Protein AF-U9UHR5-F1 (afdb_monomer_lite)

Foldseek 3Di:
DDDPLLLQLLLQALAFFADAPDLLVLLCVLPVVCVVHDDDPVPDDPVSLVVSVVVRVVRTQWGQDVVVSDIAGPPDPCDDPDDDAHPSRVVVVPPPVVVVSSPDGRDDPVCSVVHDCSSVVPPPVVVVCVLVLVVVLVVLVSPPPDPCSVVVSVVSVVVCVVVVVCVVPVLVVQVVQLVVLQVVCVVVVHALPPRDTDPSVVVVLVVVCVVDVPVSVVVCVVRND

Radius of gyration: 22.46 Å; chains: 1; bounding box: 52×51×61 Å

Sequence (225 aa):
LRSEQISSYIKRTPAQFGGSRRIENIACELFPRFLGKSFSRKKLNFEEKRKLNRTLYAESVWQIDRSCNSVRSKTCNGYAEHGNICNECCYIRSDKRLCTNITKRVPSPENVKFTPKYYWEDNALKEHLKNNHLRDIWNLLNDDSDCNNGSKIWITLADKALQGAFDYKPIFVGLCEVMNDAAEQKIKNKGKQNIKYSEEFTNFLVILGGFSTRALDLFRQNLEG

Secondary structure (DSSP, 8-state):
---HHHHHHHHH---SEE-PPPHHHHHHHH-GGGTTS---GGG--HHHHHHHHHHHHHT-SEEEETTTTEEEETT--S--SSTTS-HHHHHHHT-HHHHHHHHSPPPPGGGGGGS-GGGGTT-HHHHHTTSHHHHHHHHHHT-TT-TTHHHHHHHHHHHHHHTTTTTT-HHHHHHHHHHHHHHHHHHTT--STTPPPPHHHHHHHHHHHHH-HHHHHHHHHHHT-

Structure (mmCIF, N/CA/C/O backbone):
data_AF-U9UHR5-F1
#
_entry.id   AF-U9UHR5-F1
#
loop_
_atom_site.group_PDB
_atom_site.id
_atom_site.type_symbol
_atom_site.label_atom_id
_atom_site.label_alt_id
_atom_site.label_comp_id
_atom_site.label_asym_id
_atom_site.label_entity_id
_atom_site.label_seq_id
_atom_site.pdbx_PDB_ins_code
_atom_site.Cartn_x
_atom_site.Cartn_y
_atom_site.Cartn_z
_atom_site.occupancy
_atom_site.B_iso_or_equiv
_atom_site.auth_seq_id
_atom_site.auth_comp_id
_atom_site.auth_asym_id
_atom_site.auth_atom_id
_atom_site.pdbx_PDB_model_num
ATOM 1 N N . LEU A 1 1 ? 7.742 -15.098 2.074 1.00 90.94 1 LEU A N 1
ATOM 2 C CA . LEU A 1 1 ? 8.999 -14.876 2.825 1.00 90.94 1 LEU A CA 1
ATOM 3 C C . LEU A 1 1 ? 8.726 -13.945 3.996 1.00 90.94 1 LEU A C 1
ATOM 5 O O . LEU A 1 1 ? 8.145 -12.886 3.778 1.00 90.94 1 LEU A O 1
ATOM 9 N N . ARG A 1 2 ? 9.121 -14.340 5.209 1.00 90.81 2 ARG A N 1
ATOM 10 C CA . ARG A 1 2 ? 8.986 -13.550 6.443 1.00 90.81 2 ARG A CA 1
ATOM 11 C C . ARG A 1 2 ? 10.298 -13.613 7.220 1.00 90.81 2 ARG A C 1
ATOM 13 O O . ARG A 1 2 ? 10.904 -14.677 7.298 1.00 90.81 2 ARG A O 1
ATOM 20 N N . SER A 1 3 ? 10.732 -12.477 7.746 1.00 90.12 3 SER A N 1
ATOM 21 C CA . SER A 1 3 ? 11.874 -12.338 8.653 1.00 90.12 3 SER A CA 1
ATOM 22 C C . SER A 1 3 ? 11.833 -10.946 9.286 1.00 90.12 3 SER A C 1
ATOM 24 O O . SER A 1 3 ? 11.094 -10.069 8.826 1.00 90.12 3 SER A O 1
ATOM 26 N N . GLU A 1 4 ? 12.645 -10.713 10.312 1.00 88.31 4 GLU A N 1
ATOM 27 C CA . GLU A 1 4 ? 12.794 -9.384 10.913 1.00 88.31 4 GLU A CA 1
ATOM 28 C C . GLU A 1 4 ? 13.240 -8.344 9.874 1.00 88.31 4 GLU A C 1
ATOM 30 O O . GLU A 1 4 ? 12.611 -7.302 9.714 1.00 88.31 4 GLU A O 1
ATOM 35 N N . GLN A 1 5 ? 14.241 -8.683 9.059 1.00 89.81 5 GLN A N 1
ATOM 36 C CA . GLN A 1 5 ? 14.749 -7.798 8.009 1.00 89.81 5 GLN A CA 1
ATOM 37 C C . GLN A 1 5 ? 13.684 -7.492 6.942 1.00 89.81 5 GLN A C 1
ATOM 39 O O . GLN A 1 5 ? 13.606 -6.372 6.435 1.00 89.81 5 GLN A O 1
ATOM 44 N N . ILE A 1 6 ? 12.833 -8.472 6.603 1.00 90.44 6 ILE A N 1
ATOM 45 C CA . ILE A 1 6 ? 11.689 -8.251 5.708 1.00 90.44 6 ILE A CA 1
ATOM 46 C C . ILE A 1 6 ? 10.684 -7.300 6.359 1.00 90.44 6 ILE A C 1
ATOM 48 O O . ILE A 1 6 ? 10.212 -6.387 5.689 1.00 90.44 6 ILE A O 1
ATOM 52 N N . SER A 1 7 ? 10.413 -7.450 7.653 1.00 84.19 7 SER A N 1
ATOM 53 C CA . SER A 1 7 ? 9.549 -6.523 8.395 1.00 84.19 7 SER A CA 1
ATOM 54 C C . SER A 1 7 ? 10.090 -5.093 8.336 1.00 84.19 7 SER A C 1
ATOM 56 O O . SER A 1 7 ? 9.363 -4.167 7.972 1.00 84.19 7 SER A O 1
ATOM 58 N N . SER A 1 8 ? 11.388 -4.900 8.598 1.00 82.44 8 SER A N 1
ATOM 59 C CA . SER A 1 8 ? 12.043 -3.589 8.491 1.00 82.44 8 SER A CA 1
ATOM 60 C C . SER A 1 8 ? 11.970 -3.024 7.071 1.00 82.44 8 SER A C 1
ATOM 62 O O . SER A 1 8 ? 11.716 -1.833 6.881 1.00 82.44 8 SER A O 1
ATOM 64 N N . TYR A 1 9 ? 12.152 -3.871 6.055 1.00 86.25 9 TYR A N 1
ATOM 65 C CA . TYR A 1 9 ? 11.992 -3.480 4.658 1.00 86.25 9 TYR A CA 1
ATOM 66 C C . TYR A 1 9 ? 10.573 -3.000 4.349 1.00 86.25 9 TYR A C 1
ATOM 68 O O . TYR A 1 9 ? 10.425 -1.939 3.741 1.00 86.25 9 TYR A O 1
ATOM 76 N N . ILE A 1 10 ? 9.552 -3.741 4.787 1.00 82.62 10 ILE A N 1
ATOM 77 C CA . ILE A 1 10 ? 8.138 -3.425 4.559 1.00 82.62 10 ILE A CA 1
ATOM 78 C C . ILE A 1 10 ? 7.759 -2.101 5.225 1.00 82.62 10 ILE A C 1
ATOM 80 O O . ILE A 1 10 ? 7.155 -1.256 4.567 1.00 82.62 10 ILE A O 1
ATOM 84 N N . LYS A 1 11 ? 8.173 -1.887 6.480 1.00 75.56 11 LYS A N 1
ATOM 85 C CA . LYS A 1 11 ? 7.947 -0.628 7.214 1.00 75.56 11 LYS A CA 1
ATOM 86 C C . LYS A 1 11 ? 8.584 0.574 6.519 1.00 75.56 11 LYS A C 1
ATOM 88 O O . LYS A 1 11 ? 8.008 1.654 6.457 1.00 75.56 11 LYS A O 1
ATOM 93 N N . ARG A 1 12 ? 9.781 0.381 5.965 1.00 76.94 12 ARG A N 1
ATOM 94 C CA . ARG A 1 12 ? 10.567 1.438 5.317 1.00 76.94 12 ARG A CA 1
ATOM 95 C C . ARG A 1 12 ? 10.069 1.801 3.923 1.00 76.94 12 ARG A C 1
ATOM 97 O O . ARG A 1 12 ? 10.282 2.926 3.470 1.00 76.94 12 ARG A O 1
ATOM 104 N N . THR A 1 13 ? 9.502 0.842 3.192 1.00 75.88 13 THR A N 1
ATOM 105 C CA . THR A 1 13 ? 9.191 1.026 1.775 1.00 75.88 13 THR A CA 1
ATOM 106 C C . THR A 1 13 ? 7.713 1.334 1.546 1.00 75.88 13 THR A C 1
ATOM 108 O O . THR A 1 13 ? 6.836 0.572 1.955 1.00 75.88 13 THR A O 1
ATOM 111 N N . PRO A 1 14 ? 7.398 2.396 0.793 1.00 71.56 14 PRO A N 1
ATOM 112 C CA . PRO A 1 14 ? 6.042 2.607 0.306 1.00 71.56 14 PRO A CA 1
ATOM 113 C C . PRO A 1 14 ? 5.704 1.744 -0.915 1.00 71.56 14 PRO A C 1
ATOM 115 O O . PRO A 1 14 ? 4.550 1.677 -1.326 1.00 71.56 14 PRO A O 1
ATOM 118 N N . ALA A 1 15 ? 6.695 1.073 -1.511 1.00 80.25 15 ALA A N 1
ATOM 119 C CA . ALA A 1 15 ? 6.484 0.248 -2.692 1.00 80.25 15 ALA A CA 1
ATOM 120 C C . ALA A 1 15 ? 5.525 -0.914 -2.406 1.00 80.25 15 ALA A C 1
ATOM 122 O O . ALA A 1 15 ? 5.558 -1.518 -1.336 1.00 80.25 15 ALA A O 1
ATOM 123 N N . GLN A 1 16 ? 4.671 -1.251 -3.366 1.00 83.94 16 GLN A N 1
ATOM 124 C CA . GLN A 1 16 ? 3.792 -2.425 -3.284 1.00 83.94 16 GLN A CA 1
ATOM 125 C C . GLN A 1 16 ? 4.426 -3.669 -3.917 1.00 83.94 16 GLN A C 1
ATOM 127 O O . GLN A 1 16 ? 4.020 -4.792 -3.640 1.00 83.94 16 GLN A O 1
ATOM 132 N N . PHE A 1 17 ? 5.443 -3.472 -4.750 1.00 90.19 17 PHE A N 1
ATOM 133 C CA . PHE A 1 17 ? 6.094 -4.510 -5.535 1.00 90.19 17 PHE A CA 1
ATOM 134 C C . PHE A 1 17 ? 7.548 -4.129 -5.826 1.00 90.19 17 PHE A C 1
ATOM 136 O O . PHE A 1 17 ? 7.970 -2.997 -5.572 1.00 90.19 17 PHE A O 1
ATOM 143 N N . GLY A 1 18 ? 8.319 -5.064 -6.374 1.00 92.06 18 GLY A N 1
ATOM 144 C CA . GLY A 1 18 ? 9.683 -4.805 -6.819 1.00 92.06 18 GLY A CA 1
ATOM 145 C C . GLY A 1 18 ? 10.203 -5.843 -7.807 1.00 92.06 18 GLY A C 1
ATOM 146 O O . GLY A 1 18 ? 9.520 -6.803 -8.157 1.00 92.06 18 GLY A O 1
ATOM 147 N N . GLY A 1 19 ? 11.425 -5.620 -8.285 1.00 92.94 19 GLY A N 1
ATOM 148 C CA . GLY A 1 19 ? 12.097 -6.531 -9.215 1.00 92.94 19 GLY A CA 1
ATOM 149 C C . GLY A 1 19 ? 11.831 -6.259 -10.694 1.00 92.94 19 GLY A C 1
ATOM 150 O O . GLY A 1 19 ? 12.304 -7.025 -11.529 1.00 92.94 19 GLY A O 1
ATOM 151 N N . SER A 1 20 ? 11.153 -5.161 -11.034 1.00 92.50 20 SER A N 1
ATOM 152 C CA . SER A 1 20 ? 11.071 -4.692 -12.420 1.00 92.50 20 SER A CA 1
ATOM 153 C C . SER A 1 20 ? 12.449 -4.277 -12.950 1.00 92.50 20 SER A C 1
ATOM 155 O O . SER A 1 20 ? 13.405 -4.069 -12.184 1.00 92.50 20 SER A O 1
ATOM 157 N N . ARG A 1 21 ? 12.550 -4.095 -14.271 1.00 92.69 21 ARG A N 1
ATOM 158 C CA . ARG A 1 21 ? 13.698 -3.405 -14.871 1.00 92.69 21 ARG A CA 1
ATOM 159 C C . ARG A 1 21 ? 13.770 -1.958 -14.371 1.00 92.69 21 ARG A C 1
ATOM 161 O O . ARG A 1 21 ? 12.843 -1.435 -13.741 1.00 92.69 21 ARG A O 1
ATOM 168 N N . ARG A 1 22 ? 14.914 -1.317 -14.628 1.00 89.94 22 ARG A N 1
ATOM 169 C CA . ARG A 1 22 ? 15.134 0.094 -14.297 1.00 89.94 22 ARG A CA 1
ATOM 170 C C . ARG A 1 22 ? 14.027 0.949 -14.909 1.00 89.94 22 ARG A C 1
ATOM 172 O O . ARG A 1 22 ? 13.722 0.810 -16.092 1.00 89.94 22 ARG A O 1
ATOM 179 N N . ILE A 1 23 ? 13.451 1.834 -14.096 1.00 89.69 23 ILE A N 1
ATOM 180 C CA . ILE A 1 23 ? 12.324 2.682 -14.499 1.00 89.69 23 ILE A CA 1
ATOM 181 C C . ILE A 1 23 ? 12.669 3.543 -15.713 1.00 89.69 23 ILE A C 1
ATOM 183 O O . ILE A 1 23 ? 11.803 3.773 -16.548 1.00 89.69 23 ILE A O 1
ATOM 187 N N . GLU A 1 24 ? 13.926 3.978 -15.833 1.00 91.19 24 GLU A N 1
ATOM 188 C CA . GLU A 1 24 ? 14.387 4.786 -16.959 1.00 91.19 24 GLU A CA 1
ATOM 189 C C . GLU A 1 24 ? 14.274 4.021 -18.282 1.00 91.19 24 GLU A C 1
ATOM 191 O O . GLU A 1 24 ? 13.797 4.577 -19.266 1.00 91.19 24 GLU A O 1
ATOM 196 N N . ASN A 1 25 ? 14.634 2.734 -18.291 1.00 92.12 25 ASN A N 1
ATOM 197 C CA . ASN A 1 25 ? 14.581 1.903 -19.493 1.00 92.12 25 ASN A CA 1
ATOM 198 C C . ASN A 1 25 ? 13.129 1.694 -19.938 1.00 92.12 25 ASN A C 1
ATOM 200 O O . ASN A 1 25 ? 12.791 1.969 -21.084 1.00 92.12 25 ASN A O 1
ATOM 204 N N . ILE A 1 26 ? 12.257 1.305 -19.000 1.00 93.31 26 ILE A N 1
ATOM 205 C CA . ILE A 1 26 ? 10.826 1.101 -19.272 1.00 93.31 26 ILE A CA 1
ATOM 206 C C . ILE A 1 26 ? 10.179 2.413 -19.737 1.00 93.31 26 ILE A C 1
ATOM 208 O O . ILE A 1 26 ? 9.383 2.427 -20.671 1.00 93.31 26 ILE A O 1
ATOM 212 N N . ALA A 1 27 ? 10.521 3.542 -19.111 1.00 92.62 27 ALA A N 1
ATOM 213 C CA . ALA A 1 27 ? 9.981 4.836 -19.504 1.00 92.62 27 ALA A CA 1
ATOM 214 C C . ALA A 1 27 ? 10.431 5.260 -20.909 1.00 92.62 27 ALA A C 1
ATOM 216 O O . ALA A 1 27 ? 9.619 5.806 -21.650 1.00 92.62 27 ALA A O 1
ATOM 217 N N . CYS A 1 28 ? 11.685 5.005 -21.287 1.00 92.75 28 CYS A N 1
ATOM 218 C CA . CYS A 1 28 ? 12.185 5.281 -22.634 1.00 92.75 28 CYS A CA 1
ATOM 219 C C . CYS A 1 28 ? 11.524 4.396 -23.701 1.00 92.75 28 CYS A C 1
ATOM 221 O O . CYS A 1 28 ? 11.216 4.896 -24.779 1.00 92.75 28 CYS A O 1
ATOM 223 N N . GLU A 1 29 ? 11.262 3.120 -23.395 1.00 94.06 29 GLU A N 1
ATOM 224 C CA . GLU A 1 29 ? 10.526 2.201 -24.279 1.00 94.06 29 GLU A CA 1
ATOM 225 C C . GLU A 1 29 ? 9.066 2.647 -24.469 1.00 94.06 29 GLU A C 1
ATOM 227 O O . GLU A 1 29 ? 8.560 2.693 -25.588 1.00 94.06 29 GLU A O 1
ATOM 232 N N . LEU A 1 30 ? 8.384 3.024 -23.381 1.00 94.75 30 LEU A N 1
ATOM 233 C CA . LEU A 1 30 ? 6.984 3.461 -23.429 1.00 94.75 30 LEU A CA 1
ATOM 234 C C . LEU A 1 30 ? 6.804 4.855 -24.036 1.00 94.75 30 LEU A C 1
ATOM 236 O O . LEU A 1 30 ? 5.752 5.141 -24.614 1.00 94.75 30 LEU A O 1
ATOM 240 N N . PHE A 1 31 ? 7.793 5.729 -23.855 1.00 94.31 31 PHE A N 1
ATOM 241 C CA . PHE A 1 31 ? 7.744 7.134 -24.241 1.00 94.31 31 PHE A CA 1
ATOM 242 C C . PHE A 1 31 ? 9.067 7.527 -24.927 1.00 94.31 31 PHE A C 1
ATOM 244 O O . PHE A 1 31 ? 9.947 8.122 -24.290 1.00 94.31 31 PHE A O 1
ATOM 251 N N . PRO A 1 32 ? 9.195 7.276 -26.246 1.00 91.75 32 PRO A N 1
ATOM 252 C CA . PRO A 1 32 ? 10.434 7.494 -27.002 1.00 91.75 32 PRO A CA 1
ATOM 253 C C . PRO A 1 32 ? 11.019 8.909 -26.898 1.00 91.75 32 PRO A C 1
ATOM 255 O O . PRO A 1 32 ? 12.217 9.108 -27.062 1.00 91.75 32 PRO A O 1
ATOM 258 N N . ARG A 1 33 ? 10.207 9.911 -26.536 1.00 92.44 33 ARG A N 1
ATOM 259 C CA . ARG A 1 33 ? 10.659 11.293 -26.296 1.00 92.44 33 ARG A CA 1
ATOM 260 C C . ARG A 1 33 ? 11.695 11.451 -25.171 1.00 92.44 33 ARG A C 1
ATOM 262 O O . ARG A 1 33 ? 12.296 12.523 -25.068 1.00 92.44 33 ARG A O 1
ATOM 269 N N . PHE A 1 34 ? 11.884 10.438 -24.320 1.00 89.31 34 PHE A N 1
ATOM 270 C CA . PHE A 1 34 ? 12.932 10.413 -23.292 1.00 89.31 34 PHE A CA 1
ATOM 271 C C . PHE A 1 34 ? 14.210 9.676 -23.721 1.00 89.31 34 PHE A C 1
ATOM 273 O O . PHE A 1 34 ? 15.184 9.712 -22.971 1.00 89.31 34 PHE A O 1
ATOM 280 N N . LEU A 1 35 ? 14.254 9.064 -24.911 1.00 87.00 35 LEU A N 1
ATOM 281 C CA . LEU A 1 35 ? 15.465 8.421 -25.429 1.00 87.00 35 LEU A CA 1
ATOM 282 C C . LEU A 1 35 ? 16.621 9.429 -25.506 1.00 87.00 35 LEU A C 1
ATOM 284 O O . LEU A 1 35 ? 16.458 10.548 -25.994 1.00 87.00 35 LEU A O 1
ATOM 288 N N . GLY A 1 36 ? 17.781 9.044 -24.966 1.00 81.12 36 GLY A N 1
ATOM 289 C CA . GLY A 1 36 ? 18.973 9.899 -24.905 1.00 81.12 36 GLY A CA 1
ATOM 290 C C . GLY A 1 36 ? 18.865 11.107 -23.962 1.00 81.12 36 GLY A C 1
ATOM 291 O O . GLY A 1 36 ? 19.771 11.935 -23.937 1.00 81.12 36 GLY A O 1
ATOM 292 N N . LYS A 1 37 ? 17.784 11.235 -23.177 1.00 82.62 37 LYS A N 1
ATOM 293 C CA . LYS A 1 37 ? 17.564 12.343 -22.233 1.00 82.62 37 LYS A CA 1
ATOM 294 C C . LYS A 1 37 ? 17.482 11.841 -20.794 1.00 82.62 37 LYS A C 1
ATOM 296 O O . LYS A 1 37 ? 17.155 10.688 -20.527 1.00 82.62 37 LYS A O 1
ATOM 301 N N . SER A 1 38 ? 17.706 12.742 -19.835 1.00 84.94 38 SER A N 1
ATOM 302 C CA . SER A 1 38 ? 17.453 12.449 -18.424 1.00 84.94 38 SER A CA 1
ATOM 303 C C . SER A 1 38 ? 15.947 12.295 -18.169 1.00 84.94 38 SER A C 1
ATOM 305 O O . SER A 1 38 ? 15.164 13.260 -18.208 1.00 84.94 38 SER A O 1
ATOM 307 N N . PHE A 1 39 ? 15.529 11.049 -17.928 1.00 87.69 39 PHE A N 1
ATOM 308 C CA . PHE A 1 39 ? 14.158 10.735 -17.549 1.00 87.69 39 PHE A CA 1
ATOM 309 C C . PHE A 1 39 ? 13.834 11.350 -16.185 1.00 87.69 39 PHE A C 1
ATOM 311 O O . PHE A 1 39 ? 14.586 11.233 -15.219 1.00 87.69 39 PHE A O 1
ATOM 318 N N . SER A 1 40 ? 12.674 11.997 -16.102 1.00 86.31 40 SER A N 1
ATOM 319 C CA . SER A 1 40 ? 12.114 12.455 -14.838 1.00 86.31 40 SER A CA 1
ATOM 320 C C . SER A 1 40 ? 10.622 12.193 -14.833 1.00 86.31 40 SER A C 1
ATOM 322 O O . SER A 1 40 ? 9.893 12.688 -15.692 1.00 86.31 40 SER A O 1
ATOM 324 N N . ARG A 1 41 ? 10.150 11.474 -13.812 1.00 83.50 41 ARG A N 1
ATOM 325 C CA . ARG A 1 41 ? 8.728 11.157 -13.620 1.00 83.50 41 ARG A CA 1
ATOM 326 C C . ARG A 1 41 ? 7.841 12.405 -13.499 1.00 83.50 41 ARG A C 1
ATOM 328 O O . ARG A 1 41 ? 6.649 12.326 -13.770 1.00 83.50 41 ARG A O 1
ATOM 335 N N . LYS A 1 42 ? 8.413 13.563 -13.136 1.00 84.81 42 LYS A N 1
ATOM 336 C CA . LYS A 1 42 ? 7.703 14.856 -13.100 1.00 84.81 42 LYS A CA 1
ATOM 337 C C . LYS A 1 42 ? 7.276 15.348 -14.489 1.00 84.81 42 LYS A C 1
ATOM 339 O O . LYS A 1 42 ? 6.358 16.148 -14.575 1.00 84.81 42 LYS A O 1
ATOM 344 N N . LYS A 1 43 ? 7.929 14.870 -15.556 1.00 87.00 43 LYS A N 1
ATOM 345 C CA . LYS A 1 43 ? 7.625 15.212 -16.956 1.00 87.00 43 LYS A CA 1
ATOM 346 C C . LYS A 1 43 ? 6.517 14.334 -17.564 1.00 87.00 43 LYS A C 1
ATOM 348 O O . LYS A 1 43 ? 6.276 14.423 -18.764 1.00 87.00 43 LYS A O 1
ATOM 353 N N . LEU A 1 44 ? 5.911 13.443 -16.776 1.00 85.69 44 LEU A N 1
ATOM 354 C CA . LEU A 1 44 ? 4.805 12.588 -17.205 1.00 85.69 44 LEU A CA 1
ATOM 355 C C . LEU A 1 44 ? 3.470 13.185 -16.768 1.00 85.69 44 LEU A C 1
ATOM 357 O O . LEU A 1 44 ? 3.331 13.609 -15.615 1.00 85.69 44 LEU A O 1
ATOM 361 N N . ASN A 1 45 ? 2.485 13.150 -17.662 1.00 86.19 45 ASN A N 1
ATOM 362 C CA . ASN A 1 45 ? 1.099 13.448 -17.315 1.00 86.19 45 ASN A CA 1
ATOM 363 C C . ASN A 1 45 ? 0.456 12.277 -16.535 1.00 86.19 45 ASN A C 1
ATOM 365 O O . ASN A 1 45 ? 1.079 11.237 -16.303 1.00 86.19 45 ASN A O 1
ATOM 369 N N . PHE A 1 46 ? -0.793 12.448 -16.095 1.00 80.06 46 PHE A N 1
ATOM 370 C CA . PHE A 1 46 ? -1.501 11.442 -15.296 1.00 80.06 46 PHE A CA 1
ATOM 371 C C . PHE A 1 46 ? -1.633 10.082 -16.007 1.00 80.06 46 PHE A C 1
ATOM 373 O O . PHE A 1 46 ? -1.328 9.041 -15.420 1.00 80.06 46 PHE A O 1
ATOM 380 N N . GLU A 1 47 ? -2.030 10.074 -17.279 1.00 84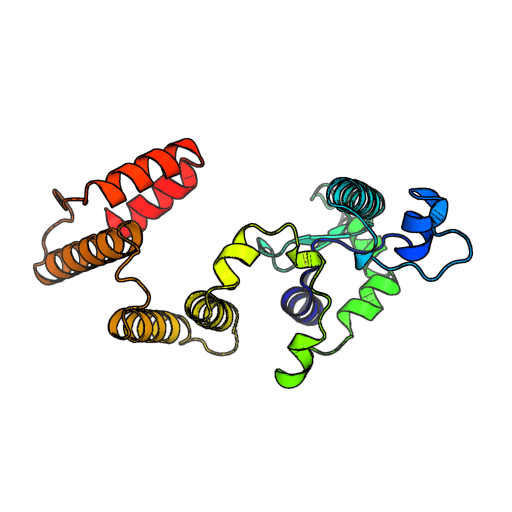.25 47 GLU A N 1
ATOM 381 C CA . GLU A 1 47 ? -2.228 8.841 -18.050 1.00 84.25 47 GLU A CA 1
ATOM 382 C C . GLU A 1 47 ? -0.915 8.089 -18.278 1.00 84.25 47 GLU A C 1
ATOM 384 O O . GLU A 1 47 ? -0.845 6.865 -18.146 1.00 84.25 47 GLU A O 1
ATOM 389 N N . GLU A 1 48 ? 0.160 8.821 -18.545 1.00 87.56 48 GLU A N 1
ATOM 390 C CA . GLU A 1 48 ? 1.494 8.264 -18.740 1.00 87.56 48 GLU A CA 1
ATOM 391 C C . GLU A 1 48 ? 2.058 7.681 -17.447 1.00 87.56 48 GLU A C 1
ATOM 393 O O . GLU A 1 48 ? 2.627 6.587 -17.459 1.00 87.56 48 GLU A O 1
ATOM 398 N N . LYS A 1 49 ? 1.849 8.356 -16.308 1.00 84.19 49 LYS A N 1
ATOM 399 C CA . LYS A 1 49 ? 2.186 7.801 -14.989 1.00 84.19 49 LYS A CA 1
ATOM 400 C C . LYS A 1 49 ? 1.443 6.493 -14.739 1.00 84.19 49 LYS A C 1
ATOM 402 O O . LYS A 1 49 ? 2.061 5.527 -14.287 1.00 84.19 49 LYS A O 1
ATOM 407 N N . ARG A 1 50 ? 0.151 6.434 -15.078 1.00 82.38 50 ARG A N 1
ATOM 408 C CA . ARG A 1 50 ? -0.672 5.224 -14.949 1.00 82.38 50 ARG A CA 1
ATOM 409 C C . ARG A 1 50 ? -0.162 4.097 -15.851 1.00 82.38 50 ARG A C 1
ATOM 411 O O . ARG A 1 50 ? -0.021 2.967 -15.385 1.00 82.38 50 ARG A O 1
ATOM 418 N N . LYS A 1 51 ? 0.163 4.390 -17.115 1.00 88.88 51 LYS A N 1
ATOM 419 C CA . LYS A 1 51 ? 0.727 3.419 -18.072 1.00 88.88 51 LYS A CA 1
ATOM 420 C C . LYS A 1 51 ? 2.082 2.881 -17.601 1.00 88.88 51 LYS A C 1
ATOM 422 O O . LYS A 1 51 ? 2.301 1.669 -17.610 1.00 88.88 51 LYS A O 1
ATOM 427 N N . LEU A 1 52 ? 2.958 3.763 -17.120 1.00 89.62 52 LEU A N 1
ATOM 428 C CA . LEU A 1 52 ? 4.254 3.386 -16.561 1.00 89.62 52 LEU A CA 1
ATOM 429 C C . LEU A 1 52 ? 4.099 2.503 -15.316 1.00 89.62 52 LEU A C 1
ATOM 431 O O . LEU A 1 52 ? 4.719 1.447 -15.246 1.00 89.62 52 LEU A O 1
ATOM 435 N N . ASN A 1 53 ? 3.244 2.887 -14.362 1.00 86.81 53 ASN A N 1
ATOM 436 C CA . ASN A 1 53 ? 2.988 2.103 -13.148 1.00 86.81 53 ASN A CA 1
ATOM 437 C C . ASN A 1 53 ? 2.439 0.706 -13.464 1.00 86.81 53 ASN A C 1
ATOM 439 O O . ASN A 1 53 ? 2.899 -0.270 -12.876 1.00 86.81 53 ASN A O 1
ATOM 443 N N . ARG A 1 54 ? 1.506 0.594 -14.417 1.00 87.31 54 ARG A N 1
ATOM 444 C CA . ARG A 1 54 ? 0.980 -0.702 -14.877 1.00 87.31 54 ARG A CA 1
ATOM 445 C C . ARG A 1 54 ? 2.075 -1.591 -15.457 1.00 87.31 54 ARG A C 1
ATOM 447 O O . ARG A 1 54 ? 2.126 -2.771 -15.131 1.00 87.31 54 ARG A O 1
ATOM 454 N N . THR A 1 55 ? 2.965 -1.021 -16.265 1.00 92.81 55 THR A N 1
ATOM 455 C CA . THR A 1 55 ? 4.072 -1.765 -16.887 1.00 92.81 55 THR A CA 1
ATOM 456 C C . THR A 1 55 ? 5.091 -2.214 -15.839 1.00 92.81 55 THR A C 1
ATOM 458 O O . THR A 1 55 ? 5.466 -3.381 -15.798 1.00 92.81 55 THR A O 1
ATOM 461 N N . LEU A 1 56 ? 5.459 -1.326 -14.910 1.00 91.19 56 LEU A N 1
ATOM 462 C CA . LEU A 1 56 ? 6.317 -1.660 -13.769 1.00 91.19 56 LEU A CA 1
ATOM 463 C C . LEU A 1 56 ? 5.722 -2.783 -12.909 1.00 91.19 56 LEU A C 1
ATOM 465 O O . LEU A 1 56 ? 6.441 -3.690 -12.499 1.00 91.19 56 LEU A O 1
ATOM 469 N N . TYR A 1 57 ? 4.414 -2.734 -12.645 1.00 90.06 57 TYR A N 1
ATOM 470 C CA . TYR A 1 57 ? 3.715 -3.783 -11.909 1.00 90.06 57 TYR A CA 1
ATOM 471 C C . TYR A 1 57 ? 3.678 -5.102 -12.690 1.00 90.06 57 TYR A C 1
ATOM 473 O O . TYR A 1 57 ? 3.893 -6.170 -12.111 1.00 90.06 57 TYR A O 1
ATOM 481 N N . ALA A 1 58 ? 3.439 -5.051 -14.003 1.00 90.56 58 ALA A N 1
ATOM 482 C CA . ALA A 1 58 ? 3.451 -6.226 -14.868 1.00 90.56 58 ALA A CA 1
ATOM 483 C C . ALA A 1 58 ? 4.816 -6.931 -14.830 1.00 90.56 58 ALA A C 1
ATOM 485 O O . ALA A 1 58 ? 4.854 -8.129 -14.557 1.00 90.56 58 ALA A O 1
ATOM 486 N N . GLU A 1 59 ? 5.909 -6.173 -14.966 1.00 94.75 59 GLU A N 1
ATOM 487 C CA . GLU A 1 59 ? 7.295 -6.669 -14.931 1.00 94.75 59 GLU A CA 1
ATOM 488 C C . GLU A 1 59 ? 7.839 -6.977 -13.527 1.00 94.75 59 GLU A C 1
ATOM 490 O O . GLU A 1 59 ? 8.968 -7.448 -13.383 1.00 94.75 59 GLU A O 1
ATOM 495 N N . SER A 1 60 ? 7.091 -6.664 -12.470 1.00 93.69 60 SER A N 1
ATOM 496 C CA . SER A 1 60 ? 7.561 -6.916 -11.111 1.00 93.69 60 SER A CA 1
ATOM 497 C C . SER A 1 60 ? 7.666 -8.414 -10.815 1.00 93.69 60 SER A C 1
ATOM 499 O O . SER A 1 60 ? 6.864 -9.225 -11.276 1.00 93.69 60 SER A O 1
ATOM 501 N N . VAL A 1 61 ? 8.677 -8.775 -10.027 1.00 96.31 61 VAL A N 1
ATOM 502 C CA . VAL A 1 61 ? 9.014 -10.165 -9.691 1.00 96.31 61 VAL A CA 1
ATOM 503 C C . VAL A 1 61 ? 8.421 -10.555 -8.342 1.00 96.31 61 VAL A C 1
ATOM 505 O O . VAL A 1 61 ? 7.969 -11.683 -8.153 1.00 96.31 61 VAL A O 1
ATOM 508 N N . TRP A 1 62 ? 8.383 -9.619 -7.395 1.00 96.12 62 TRP A N 1
ATOM 509 C CA . TRP A 1 62 ? 7.804 -9.845 -6.077 1.00 96.12 62 TRP A CA 1
ATOM 510 C C . TRP A 1 62 ? 6.809 -8.754 -5.710 1.00 96.12 62 TRP A C 1
ATOM 512 O O . TRP A 1 62 ? 6.914 -7.602 -6.138 1.00 96.12 62 TRP A O 1
ATOM 522 N N . GLN A 1 63 ? 5.875 -9.128 -4.846 1.00 92.75 63 GLN A N 1
ATOM 523 C CA . GLN A 1 63 ? 4.910 -8.237 -4.224 1.00 92.75 63 GLN A CA 1
ATOM 524 C C . GLN A 1 63 ? 5.091 -8.221 -2.708 1.00 92.75 63 GLN A C 1
ATOM 526 O O . GLN A 1 63 ? 5.529 -9.202 -2.097 1.00 92.75 63 GLN A O 1
ATOM 531 N N . ILE A 1 64 ? 4.766 -7.078 -2.116 1.00 89.38 64 ILE A N 1
ATOM 532 C CA . ILE A 1 64 ? 4.821 -6.839 -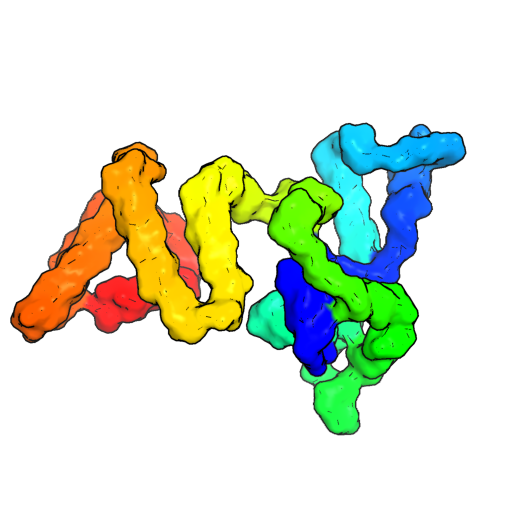0.680 1.00 89.38 64 ILE A CA 1
ATOM 533 C C . ILE A 1 64 ? 3.412 -6.995 -0.118 1.00 89.38 64 ILE A C 1
ATOM 535 O O . ILE A 1 64 ? 2.526 -6.187 -0.394 1.00 89.38 64 ILE A O 1
ATOM 539 N N . ASP A 1 65 ? 3.233 -8.023 0.700 1.00 84.62 65 ASP A N 1
ATOM 540 C CA . ASP A 1 65 ? 2.003 -8.300 1.425 1.00 84.62 65 ASP A CA 1
ATOM 541 C C . ASP A 1 65 ? 2.133 -7.738 2.844 1.00 84.62 65 ASP A C 1
ATOM 543 O O . ASP A 1 65 ? 2.740 -8.347 3.729 1.00 84.62 65 ASP A O 1
ATOM 547 N N . ARG A 1 66 ? 1.592 -6.531 3.036 1.00 81.06 66 ARG A N 1
ATOM 548 C CA . ARG A 1 66 ? 1.640 -5.820 4.322 1.00 81.06 66 ARG A CA 1
ATOM 549 C C . ARG A 1 66 ? 0.776 -6.491 5.382 1.00 81.06 66 ARG A C 1
ATOM 551 O O . ARG A 1 66 ? 1.219 -6.586 6.518 1.00 81.06 66 ARG A O 1
ATOM 558 N N . SER A 1 67 ? -0.396 -7.006 5.005 1.00 76.38 67 SER A N 1
ATOM 559 C CA . SER A 1 67 ? -1.294 -7.726 5.918 1.00 76.38 67 SER A CA 1
ATOM 560 C C . SER A 1 67 ? -0.622 -8.936 6.554 1.00 76.38 67 SER A C 1
ATOM 562 O O . SER A 1 67 ? -0.787 -9.198 7.738 1.00 76.38 67 SER A O 1
ATOM 564 N N . CYS A 1 68 ? 0.176 -9.656 5.772 1.00 77.62 68 CYS A N 1
ATOM 565 C CA . CYS A 1 68 ? 0.910 -10.824 6.238 1.00 77.62 68 CYS A CA 1
ATOM 566 C C . CYS A 1 68 ? 2.349 -10.513 6.661 1.00 77.62 68 CYS A C 1
ATOM 568 O O . CYS A 1 68 ? 3.109 -11.460 6.884 1.00 77.62 68 CYS A O 1
ATOM 570 N N . ASN A 1 69 ? 2.741 -9.233 6.690 1.00 82.31 69 ASN A N 1
ATOM 571 C CA . ASN A 1 69 ? 4.107 -8.766 6.923 1.00 82.31 69 ASN A CA 1
ATOM 572 C C . ASN A 1 69 ? 5.152 -9.625 6.177 1.00 82.31 69 ASN A C 1
ATOM 574 O O . ASN A 1 69 ? 6.074 -10.206 6.755 1.00 82.31 69 ASN A O 1
ATOM 578 N N . SER A 1 70 ? 4.935 -9.810 4.872 1.00 90.75 70 SER A N 1
ATOM 579 C CA . SER A 1 70 ? 5.693 -10.761 4.063 1.00 90.75 70 SER A CA 1
ATOM 580 C C . SER A 1 70 ? 5.959 -10.267 2.644 1.00 90.75 70 SER A C 1
ATOM 582 O O . SER A 1 70 ? 5.254 -9.418 2.106 1.00 90.75 70 SER A O 1
ATOM 584 N N . VAL A 1 71 ? 6.986 -10.832 2.011 1.00 93.94 71 VAL A N 1
ATOM 585 C CA . VAL A 1 71 ? 7.261 -10.661 0.577 1.00 93.94 71 VAL A CA 1
ATOM 586 C C . VAL A 1 71 ? 7.056 -11.996 -0.121 1.00 93.94 71 VAL A C 1
ATOM 588 O O . VAL A 1 71 ? 7.535 -13.027 0.357 1.00 93.94 71 VAL A O 1
ATOM 591 N N . ARG A 1 72 ? 6.358 -12.000 -1.254 1.00 94.38 72 ARG A N 1
ATOM 592 C CA . ARG A 1 72 ? 6.092 -13.213 -2.042 1.00 94.38 72 ARG A CA 1
ATOM 593 C C . ARG A 1 72 ? 6.364 -12.971 -3.517 1.00 94.38 72 ARG A C 1
ATOM 595 O O . ARG A 1 72 ? 6.259 -11.839 -3.986 1.00 94.38 72 ARG A O 1
ATOM 602 N N . SER A 1 73 ? 6.693 -14.038 -4.242 1.00 95.38 73 SER A N 1
ATOM 603 C CA . SER A 1 73 ? 6.762 -13.965 -5.702 1.00 95.38 73 SER A CA 1
ATOM 604 C C . SER A 1 73 ? 5.398 -13.544 -6.249 1.00 95.38 73 SER A C 1
ATOM 606 O O . SER A 1 73 ? 4.365 -13.936 -5.696 1.00 95.38 73 SER A O 1
ATOM 608 N N . LYS A 1 74 ? 5.378 -12.762 -7.332 1.00 93.81 74 LYS A N 1
ATOM 609 C CA . LYS A 1 74 ? 4.126 -12.408 -8.017 1.00 93.81 74 LYS A CA 1
ATOM 610 C C . LYS A 1 74 ? 3.432 -13.630 -8.623 1.00 93.81 74 LYS A C 1
ATOM 612 O O . LYS A 1 74 ? 2.220 -13.614 -8.783 1.00 93.81 74 LYS A O 1
ATOM 617 N N . THR A 1 75 ? 4.196 -14.682 -8.913 1.00 93.06 75 THR A N 1
ATOM 618 C CA . THR A 1 75 ? 3.713 -15.972 -9.427 1.00 93.06 75 THR A CA 1
ATOM 619 C C . THR A 1 75 ? 3.475 -17.006 -8.322 1.00 93.06 75 THR A C 1
ATOM 621 O O . THR A 1 75 ? 3.223 -18.168 -8.606 1.00 93.06 75 THR A O 1
ATOM 624 N N . CYS A 1 76 ? 3.575 -16.615 -7.046 1.00 91.81 76 CYS A N 1
ATOM 625 C CA . CYS A 1 76 ? 3.315 -17.525 -5.934 1.00 91.81 76 CYS A CA 1
ATOM 626 C C . CYS A 1 76 ? 1.818 -17.838 -5.837 1.00 91.81 76 CYS A C 1
ATOM 628 O O . CYS A 1 76 ? 1.032 -16.956 -5.481 1.00 91.81 76 CYS A O 1
ATOM 630 N N . ASN A 1 77 ? 1.460 -19.107 -6.026 1.00 88.12 77 ASN A N 1
ATOM 631 C CA . ASN A 1 77 ? 0.085 -19.604 -5.903 1.00 88.12 77 ASN A CA 1
ATOM 632 C C . ASN A 1 77 ? -0.335 -19.907 -4.453 1.00 88.12 77 ASN A C 1
ATOM 634 O O . ASN A 1 77 ? -1.466 -20.301 -4.203 1.00 88.12 77 ASN A O 1
ATOM 638 N N . GLY A 1 78 ? 0.560 -19.703 -3.479 1.00 84.69 78 GLY A N 1
ATOM 639 C CA . GLY A 1 78 ? 0.282 -19.927 -2.055 1.00 84.69 78 GLY A CA 1
ATOM 640 C C . GLY A 1 78 ? 0.412 -21.382 -1.598 1.00 84.69 78 GLY A C 1
ATOM 641 O O . GLY A 1 78 ? 0.241 -21.649 -0.415 1.00 84.69 78 GLY A O 1
ATOM 642 N N . TYR A 1 79 ? 0.761 -22.296 -2.503 1.00 85.31 79 TYR A N 1
ATOM 643 C CA . TYR A 1 79 ? 0.977 -23.710 -2.213 1.00 85.31 79 TYR A CA 1
ATOM 644 C C . TYR A 1 79 ? 2.471 -24.053 -2.230 1.00 85.31 79 TYR A C 1
ATOM 646 O O . TYR A 1 79 ? 3.201 -23.572 -3.096 1.00 85.31 79 TYR A O 1
ATOM 654 N N . ALA A 1 80 ? 2.925 -24.872 -1.280 1.00 86.31 80 ALA A N 1
ATOM 655 C CA . ALA A 1 80 ? 4.277 -25.420 -1.240 1.00 86.31 80 ALA A CA 1
ATOM 656 C C . ALA A 1 80 ? 4.184 -26.950 -1.199 1.00 86.31 80 ALA A C 1
ATOM 658 O O . ALA A 1 80 ? 3.610 -27.499 -0.265 1.00 86.31 80 ALA A O 1
ATOM 659 N N . GLU A 1 81 ? 4.738 -27.620 -2.211 1.00 77.94 81 GLU A N 1
ATOM 660 C CA . GLU A 1 81 ? 4.754 -29.090 -2.291 1.00 77.94 81 GLU A CA 1
ATOM 661 C C . GLU A 1 81 ? 5.625 -29.713 -1.194 1.00 77.94 81 GLU A C 1
ATOM 663 O O . GLU A 1 81 ? 5.278 -30.743 -0.626 1.00 77.94 81 GLU A O 1
ATOM 668 N N . HIS A 1 82 ? 6.749 -29.064 -0.871 1.00 77.00 82 HIS A N 1
ATOM 669 C CA . HIS A 1 82 ? 7.718 -29.544 0.108 1.00 77.00 82 HIS A CA 1
ATOM 670 C C . HIS A 1 82 ? 8.155 -28.399 1.035 1.00 77.00 82 HIS A C 1
ATOM 672 O O . HIS A 1 82 ? 8.768 -27.421 0.603 1.00 77.00 82 HIS A O 1
ATOM 678 N N . GLY A 1 83 ? 7.862 -28.526 2.332 1.00 79.50 83 GLY A N 1
ATOM 679 C CA . GLY A 1 83 ? 8.220 -27.537 3.352 1.00 79.50 83 GLY A CA 1
ATOM 680 C C . GLY A 1 83 ? 7.345 -26.275 3.348 1.00 79.50 83 GLY A C 1
ATOM 681 O O . GLY A 1 83 ? 6.215 -26.272 2.875 1.00 79.50 83 GLY A O 1
ATOM 682 N N . ASN A 1 84 ? 7.875 -25.182 3.907 1.00 83.56 84 ASN A N 1
ATOM 683 C CA . ASN A 1 84 ? 7.098 -23.967 4.207 1.00 83.56 84 ASN A CA 1
ATOM 684 C C . ASN A 1 84 ? 7.215 -22.856 3.144 1.00 83.56 84 ASN A C 1
ATOM 686 O O . ASN A 1 84 ? 6.699 -21.753 3.343 1.00 83.56 84 ASN A O 1
ATOM 690 N N . ILE A 1 85 ? 7.956 -23.079 2.053 1.00 87.75 85 ILE A N 1
ATOM 691 C CA . ILE A 1 85 ? 8.217 -22.062 1.023 1.00 87.75 85 ILE A CA 1
ATOM 692 C C . ILE A 1 85 ? 8.070 -22.698 -0.362 1.00 87.75 85 ILE A C 1
ATOM 694 O O . ILE A 1 85 ? 8.740 -23.677 -0.662 1.00 87.75 85 ILE A O 1
ATOM 698 N N . CYS A 1 86 ? 7.222 -22.115 -1.213 1.00 91.50 86 CYS A N 1
ATOM 699 C CA . CYS A 1 86 ? 7.053 -22.564 -2.596 1.00 91.50 86 CYS A CA 1
ATOM 700 C C . CYS A 1 86 ? 8.276 -22.234 -3.469 1.00 91.50 86 CYS A C 1
ATOM 702 O O . CYS A 1 86 ? 9.036 -21.310 -3.158 1.00 91.50 86 CYS A O 1
ATOM 704 N N . ASN A 1 87 ? 8.426 -22.931 -4.596 1.00 91.00 87 ASN A N 1
ATOM 705 C CA . ASN A 1 87 ? 9.580 -22.806 -5.494 1.00 91.00 87 ASN A CA 1
ATOM 706 C C . ASN A 1 87 ? 9.806 -21.365 -5.984 1.00 91.00 87 ASN A C 1
ATOM 708 O O . ASN A 1 87 ? 10.928 -20.858 -5.954 1.00 91.00 87 ASN A O 1
ATOM 712 N N . GLU A 1 88 ? 8.742 -20.649 -6.343 1.00 93.94 88 GLU A N 1
ATOM 713 C CA . GLU A 1 88 ? 8.815 -19.263 -6.810 1.00 93.94 88 GLU A CA 1
ATOM 714 C C . GLU A 1 88 ? 9.264 -18.320 -5.688 1.00 93.94 88 GLU A C 1
ATOM 716 O O . GLU A 1 88 ? 10.041 -17.390 -5.909 1.00 93.94 88 GLU A O 1
ATOM 721 N N . CYS A 1 89 ? 8.795 -18.557 -4.457 1.00 94.06 89 CYS A N 1
ATOM 722 C CA . CYS A 1 89 ? 9.233 -17.796 -3.289 1.00 94.06 89 CYS A CA 1
ATOM 723 C C . CYS A 1 89 ? 10.678 -18.128 -2.893 1.00 94.06 89 CYS A C 1
ATOM 725 O O . CYS A 1 89 ? 11.400 -17.234 -2.450 1.00 94.06 89 CYS A O 1
ATOM 727 N N . CYS A 1 90 ? 11.109 -19.378 -3.070 1.00 91.94 90 CYS A N 1
ATOM 728 C CA . CYS A 1 90 ? 12.499 -19.792 -2.900 1.00 91.94 90 CYS A CA 1
ATOM 729 C C . CYS A 1 90 ? 13.412 -19.088 -3.906 1.00 91.94 90 CYS A C 1
ATOM 731 O O . CYS A 1 90 ? 14.449 -18.563 -3.508 1.00 91.94 90 CYS A O 1
ATOM 733 N N . TYR A 1 91 ? 13.004 -18.986 -5.174 1.00 92.25 91 TYR A N 1
ATOM 734 C CA . TYR A 1 91 ? 13.781 -18.292 -6.201 1.00 92.25 91 TYR A CA 1
ATOM 735 C C . TYR A 1 91 ? 14.013 -16.818 -5.848 1.00 92.25 91 TYR A C 1
ATOM 737 O O . TYR A 1 91 ? 15.151 -16.345 -5.834 1.00 92.25 91 TYR A O 1
ATOM 745 N N . ILE A 1 92 ? 12.954 -16.087 -5.477 1.00 95.44 92 ILE A N 1
ATOM 746 C CA . ILE A 1 92 ? 13.103 -14.663 -5.141 1.00 95.44 92 ILE A CA 1
ATOM 747 C C . ILE A 1 92 ? 13.875 -14.432 -3.839 1.00 95.44 92 ILE A C 1
ATOM 749 O O . ILE A 1 92 ? 14.447 -13.359 -3.670 1.00 95.44 92 ILE A O 1
ATOM 753 N N . ARG A 1 93 ? 13.936 -15.416 -2.926 1.00 92.00 93 ARG A N 1
ATOM 754 C CA . ARG A 1 93 ? 14.730 -15.322 -1.687 1.00 92.00 93 ARG A CA 1
ATOM 755 C C . ARG A 1 93 ? 16.209 -15.071 -1.985 1.00 92.00 93 ARG A C 1
ATOM 757 O O . ARG A 1 93 ? 16.872 -14.410 -1.194 1.00 92.00 93 ARG A O 1
ATOM 764 N N . SER A 1 94 ? 16.688 -15.567 -3.123 1.00 91.25 94 SER A N 1
ATOM 765 C CA . SER A 1 94 ? 18.064 -15.410 -3.593 1.00 91.25 94 SER A CA 1
ATOM 766 C C . SER A 1 94 ? 18.237 -14.255 -4.595 1.00 91.25 94 SER A C 1
ATOM 768 O O . SER A 1 94 ? 19.348 -14.032 -5.079 1.00 91.25 94 SER A O 1
ATOM 770 N N . ASP A 1 95 ? 17.180 -13.491 -4.917 1.00 94.25 95 ASP A N 1
ATOM 771 C CA . ASP A 1 95 ? 17.280 -12.340 -5.826 1.00 94.25 95 ASP A CA 1
ATOM 772 C C . ASP A 1 95 ? 18.126 -11.227 -5.183 1.00 94.25 95 ASP A C 1
ATOM 774 O O . ASP A 1 95 ? 17.771 -10.635 -4.159 1.00 94.25 95 ASP A O 1
ATOM 778 N N . LYS A 1 96 ? 19.253 -10.894 -5.826 1.00 93.88 96 LYS A N 1
ATOM 779 C CA . LYS A 1 96 ? 20.221 -9.896 -5.339 1.00 93.88 96 LYS A CA 1
ATOM 780 C C . LYS A 1 96 ? 19.596 -8.521 -5.085 1.00 93.88 96 LYS A C 1
ATOM 782 O O . LYS A 1 96 ? 20.018 -7.817 -4.165 1.00 93.88 96 LYS A O 1
ATOM 787 N N . ARG A 1 97 ? 18.603 -8.112 -5.881 1.00 93.38 97 ARG A N 1
ATOM 788 C CA . ARG A 1 97 ? 17.925 -6.813 -5.743 1.00 93.38 97 ARG A CA 1
ATOM 789 C C . ARG A 1 97 ? 16.998 -6.826 -4.535 1.00 93.38 97 ARG A C 1
ATOM 791 O O . ARG A 1 97 ? 16.941 -5.826 -3.818 1.00 93.38 97 ARG A O 1
ATOM 798 N N . LEU A 1 98 ? 16.300 -7.938 -4.292 1.00 94.19 98 LEU A N 1
ATOM 799 C CA . LEU A 1 98 ? 15.495 -8.103 -3.084 1.00 94.19 98 LEU A CA 1
ATOM 800 C C . LEU A 1 98 ? 16.392 -8.104 -1.841 1.00 94.19 98 LEU A C 1
ATOM 802 O O . LEU A 1 98 ? 16.171 -7.285 -0.949 1.00 94.19 98 LEU A O 1
ATOM 806 N N . CYS A 1 99 ? 17.452 -8.917 -1.825 1.00 93.69 99 CYS A N 1
ATOM 807 C CA . CYS A 1 99 ? 18.420 -8.963 -0.725 1.00 93.69 99 CYS A CA 1
ATOM 808 C C . CYS A 1 99 ? 18.992 -7.573 -0.412 1.00 93.69 99 CYS A C 1
ATOM 810 O O . CYS A 1 99 ? 18.957 -7.131 0.732 1.00 93.69 99 CYS A O 1
ATOM 812 N N . THR A 1 100 ? 19.417 -6.831 -1.439 1.00 92.31 100 THR A N 1
ATOM 813 C CA . THR A 1 100 ? 19.929 -5.456 -1.293 1.00 92.31 100 THR A CA 1
ATOM 814 C C . THR A 1 100 ? 18.893 -4.497 -0.699 1.00 92.31 100 THR A C 1
ATOM 816 O O . THR A 1 100 ? 19.231 -3.562 0.022 1.00 92.31 100 THR A O 1
ATOM 819 N N . ASN A 1 101 ? 17.611 -4.669 -1.020 1.00 89.19 101 ASN A N 1
ATOM 820 C CA . ASN A 1 101 ? 16.560 -3.819 -0.470 1.00 89.19 101 ASN A CA 1
ATOM 821 C C . ASN A 1 101 ? 16.196 -4.180 0.973 1.00 89.19 101 ASN A C 1
ATOM 823 O O . ASN A 1 101 ? 15.835 -3.277 1.732 1.00 89.19 101 ASN A O 1
ATOM 827 N N . ILE A 1 102 ? 16.323 -5.454 1.336 1.00 91.25 102 ILE A N 1
ATOM 828 C CA . ILE A 1 102 ? 16.084 -5.963 2.686 1.00 91.25 102 ILE A CA 1
ATOM 829 C C . ILE A 1 102 ? 17.193 -5.530 3.657 1.00 91.25 102 ILE A C 1
ATOM 831 O O . ILE A 1 102 ? 16.900 -5.187 4.796 1.00 91.25 102 ILE A O 1
ATOM 835 N N . THR A 1 103 ? 18.451 -5.475 3.212 1.00 88.81 103 THR A N 1
ATOM 836 C CA . THR A 1 103 ? 19.595 -5.115 4.074 1.00 88.81 103 THR A CA 1
ATOM 837 C C . THR A 1 103 ? 19.749 -3.616 4.334 1.00 88.81 103 THR A C 1
ATOM 839 O O . THR A 1 103 ? 20.475 -3.209 5.242 1.00 88.81 103 THR A O 1
ATOM 842 N N . LYS A 1 104 ? 19.082 -2.760 3.553 1.00 85.00 104 LYS A N 1
ATOM 843 C CA . LYS A 1 104 ? 19.123 -1.305 3.752 1.00 85.00 104 LYS A CA 1
ATOM 844 C C . LYS A 1 104 ? 18.474 -0.920 5.082 1.00 85.00 104 LYS A C 1
ATOM 846 O O . LYS A 1 104 ? 17.308 -1.234 5.323 1.00 85.00 104 LYS A O 1
ATOM 851 N N . ARG A 1 105 ? 19.205 -0.141 5.883 1.00 79.62 105 ARG A N 1
ATOM 852 C CA . ARG A 1 105 ? 18.727 0.400 7.161 1.00 79.62 105 ARG A CA 1
ATOM 853 C C . ARG A 1 105 ? 17.525 1.328 6.973 1.00 79.62 105 ARG A C 1
ATOM 855 O O . ARG A 1 105 ? 17.380 1.990 5.938 1.00 79.62 105 ARG A O 1
ATOM 862 N N . VAL A 1 106 ? 16.675 1.374 7.995 1.00 69.75 106 VAL A N 1
ATOM 863 C CA . VAL A 1 106 ? 15.604 2.368 8.115 1.00 69.75 106 VAL A CA 1
ATOM 864 C C . VAL A 1 106 ? 16.251 3.757 8.209 1.00 69.75 106 VAL A C 1
ATOM 866 O O . VAL A 1 106 ? 17.194 3.919 8.985 1.00 69.75 106 VAL A O 1
ATOM 869 N N . PRO A 1 107 ? 15.839 4.736 7.379 1.00 68.56 107 PRO A N 1
ATOM 870 C CA . PRO A 1 107 ? 16.369 6.090 7.472 1.00 68.56 107 PRO A CA 1
ATOM 871 C C . PRO A 1 107 ? 15.987 6.709 8.819 1.00 68.56 1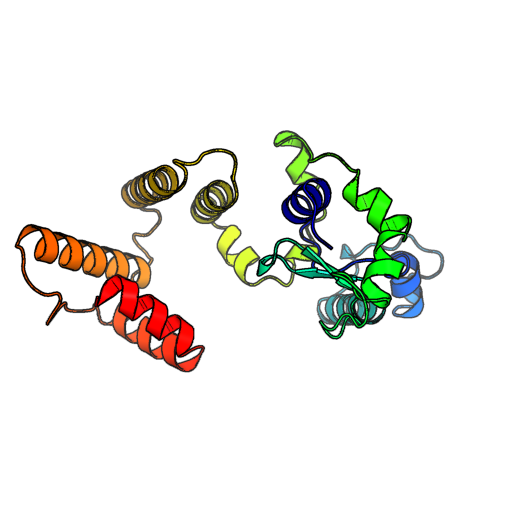07 PRO A C 1
ATOM 873 O O . PRO A 1 107 ? 14.901 6.444 9.334 1.00 68.56 107 PRO A O 1
ATOM 876 N N . SER A 1 108 ? 16.858 7.560 9.365 1.00 69.69 108 SER A N 1
ATOM 877 C CA . SER A 1 108 ? 16.510 8.377 10.531 1.00 69.69 108 SER A CA 1
ATOM 878 C C . SER A 1 108 ? 15.293 9.268 10.225 1.00 69.69 108 SER A C 1
ATOM 880 O O . SER A 1 108 ? 15.081 9.612 9.053 1.00 69.69 108 SER A O 1
ATOM 882 N N . PRO A 1 109 ? 14.508 9.683 11.240 1.00 65.62 109 PRO A N 1
ATOM 883 C CA . PRO A 1 109 ? 13.310 10.510 11.049 1.00 65.62 109 PRO A CA 1
ATOM 884 C C . PRO A 1 109 ? 13.538 11.745 10.159 1.00 65.62 109 PRO A C 1
ATOM 886 O O . PRO A 1 109 ? 12.749 12.031 9.260 1.00 65.62 109 PRO A O 1
ATOM 889 N N . GLU A 1 110 ? 14.679 12.416 10.318 1.00 69.12 110 GLU A N 1
ATOM 890 C CA . GLU A 1 110 ? 15.096 13.590 9.533 1.00 69.12 110 GLU A CA 1
ATOM 891 C C . GLU A 1 110 ? 15.229 13.317 8.024 1.00 69.12 110 GLU A C 1
ATOM 893 O O . GLU A 1 110 ? 15.030 14.209 7.190 1.00 69.12 110 GLU A O 1
ATOM 898 N N . ASN A 1 111 ? 15.547 12.071 7.665 1.00 67.94 111 ASN A N 1
ATOM 899 C CA . ASN A 1 111 ? 15.816 11.630 6.301 1.00 67.94 111 ASN A CA 1
ATOM 900 C C . ASN A 1 111 ? 14.600 10.996 5.615 1.00 67.94 111 ASN A C 1
ATOM 902 O O . ASN A 1 111 ? 14.620 10.793 4.397 1.00 67.94 111 ASN A O 1
ATOM 906 N N . VAL A 1 112 ? 13.508 10.747 6.348 1.00 65.12 112 VAL A N 1
ATOM 907 C CA . VAL A 1 112 ? 12.262 10.187 5.795 1.00 65.12 112 VAL A CA 1
ATOM 908 C C . VAL A 1 112 ? 11.729 11.046 4.642 1.00 65.12 112 VAL A C 1
ATOM 910 O O . VAL A 1 112 ? 11.225 10.502 3.655 1.00 65.12 112 VAL A O 1
ATOM 913 N N . LYS A 1 113 ? 11.928 12.374 4.692 1.00 63.34 113 LYS A N 1
ATOM 914 C CA . LYS A 1 113 ? 11.519 13.336 3.648 1.00 63.34 113 LYS A CA 1
ATOM 915 C C . LYS A 1 113 ? 12.111 13.063 2.260 1.00 63.34 113 LYS A C 1
ATOM 917 O O . LYS A 1 113 ? 11.508 13.465 1.264 1.00 63.34 113 LYS A O 1
ATOM 922 N N . PHE A 1 114 ? 13.252 12.375 2.190 1.00 64.56 114 PHE A N 1
ATOM 923 C CA . PHE A 1 114 ? 13.922 12.008 0.939 1.00 64.56 114 PHE A CA 1
ATOM 924 C C . PHE A 1 114 ? 13.421 10.678 0.355 1.00 64.56 114 PHE A C 1
ATOM 926 O O . PHE A 1 114 ? 13.835 10.285 -0.737 1.00 64.56 114 PHE A O 1
ATOM 933 N N . THR A 1 115 ? 12.504 9.989 1.042 1.00 63.97 115 THR A N 1
ATOM 934 C CA . THR A 1 115 ? 11.893 8.758 0.533 1.00 63.97 115 THR A CA 1
ATOM 935 C C . THR A 1 115 ? 11.031 9.078 -0.692 1.00 63.97 115 THR A C 1
ATOM 937 O O . THR A 1 115 ? 10.186 9.979 -0.629 1.00 63.97 115 THR A O 1
ATOM 940 N N . PRO A 1 116 ? 11.198 8.364 -1.820 1.00 62.16 116 PRO A N 1
ATOM 941 C CA . PRO A 1 116 ? 10.480 8.701 -3.038 1.00 62.16 116 PRO A CA 1
ATOM 942 C C . PRO A 1 116 ? 8.955 8.625 -2.874 1.00 62.16 116 PRO A C 1
ATOM 944 O O . PRO A 1 116 ? 8.380 7.562 -2.642 1.00 62.16 116 PRO A O 1
ATOM 947 N N . LYS A 1 117 ? 8.285 9.775 -3.033 1.00 61.12 117 LYS A N 1
ATOM 948 C CA . LYS A 1 117 ? 6.844 9.932 -2.766 1.00 61.12 117 LYS A CA 1
ATOM 949 C C . LYS A 1 117 ? 5.924 9.310 -3.825 1.00 61.12 117 LYS A C 1
ATOM 951 O O . LYS A 1 117 ? 4.709 9.288 -3.639 1.00 61.12 117 LYS A O 1
ATOM 956 N N . TYR A 1 118 ? 6.477 8.828 -4.936 1.00 59.56 118 TYR A N 1
ATOM 957 C CA . TYR A 1 118 ? 5.688 8.388 -6.087 1.00 59.56 118 TYR A CA 1
ATOM 958 C C . TYR A 1 118 ? 4.981 7.044 -5.882 1.00 59.56 118 TYR A C 1
ATOM 960 O O . TYR A 1 118 ? 3.975 6.799 -6.533 1.00 59.56 118 TYR A O 1
ATOM 968 N N . TYR A 1 119 ? 5.434 6.202 -4.949 1.00 50.84 119 TYR A N 1
ATOM 969 C CA . TYR A 1 119 ? 4.674 5.009 -4.548 1.00 50.84 119 TYR A CA 1
ATOM 970 C C . TYR A 1 119 ? 3.402 5.351 -3.758 1.00 50.84 119 TYR A C 1
ATOM 972 O O . TYR A 1 119 ? 2.510 4.520 -3.643 1.00 50.84 119 TYR A O 1
ATOM 980 N N . TRP A 1 120 ? 3.298 6.582 -3.252 1.00 50.44 120 TRP A N 1
ATOM 981 C CA . TRP A 1 120 ? 2.097 7.091 -2.599 1.00 50.44 120 TRP A CA 1
ATOM 982 C C . TRP A 1 120 ? 1.165 7.833 -3.566 1.00 50.44 120 TRP A C 1
ATOM 984 O O . TRP A 1 120 ? 0.061 8.173 -3.164 1.00 50.44 120 TRP A O 1
ATOM 994 N N . GLU A 1 121 ? 1.598 8.154 -4.799 1.00 50.56 121 GLU A N 1
ATOM 995 C CA . GLU A 1 121 ? 0.840 9.023 -5.724 1.00 50.56 121 GLU A CA 1
ATOM 996 C C . GLU A 1 121 ? -0.567 8.509 -6.048 1.00 50.56 121 GLU A C 1
ATOM 998 O O . GLU A 1 121 ? -1.450 9.343 -6.205 1.00 50.56 121 GLU A O 1
ATOM 1003 N N . ASP A 1 122 ? -0.784 7.191 -6.030 1.00 49.91 122 ASP A N 1
ATOM 1004 C CA . ASP A 1 122 ? -2.083 6.567 -6.323 1.00 49.91 122 ASP A CA 1
ATOM 1005 C C . ASP A 1 122 ? -2.811 6.055 -5.058 1.00 49.91 122 ASP A C 1
ATOM 1007 O O . ASP A 1 122 ? -3.815 5.353 -5.158 1.00 49.91 122 ASP A O 1
ATOM 1011 N N . ASN A 1 123 ? -2.313 6.358 -3.850 1.00 53.94 123 ASN A N 1
ATOM 1012 C CA . ASN A 1 123 ? -2.961 5.923 -2.612 1.00 53.94 123 ASN A CA 1
ATOM 1013 C C . ASN A 1 123 ? -4.011 6.957 -2.181 1.00 53.94 123 ASN A C 1
ATOM 1015 O O . ASN A 1 123 ? -3.647 8.083 -1.849 1.00 53.94 123 ASN A O 1
ATOM 1019 N N . ALA A 1 124 ? -5.290 6.571 -2.121 1.00 52.88 124 ALA A N 1
ATOM 1020 C CA . ALA A 1 124 ? -6.374 7.423 -1.619 1.00 52.88 124 ALA A CA 1
ATOM 1021 C C . ALA A 1 124 ? -6.076 7.983 -0.211 1.00 52.88 124 ALA A C 1
ATOM 1023 O O . ALA A 1 124 ? -6.406 9.129 0.089 1.00 52.88 124 ALA A O 1
ATOM 1024 N N . LEU A 1 125 ? -5.338 7.232 0.619 1.00 55.28 125 LEU A N 1
ATOM 1025 C CA . LEU A 1 125 ? -4.881 7.693 1.933 1.00 55.28 125 LEU A CA 1
ATOM 1026 C C . LEU A 1 125 ? -3.940 8.901 1.850 1.00 55.28 125 LEU A C 1
ATOM 1028 O O . LEU A 1 125 ? -3.879 9.670 2.798 1.00 55.28 125 LEU A O 1
ATOM 1032 N N . LYS A 1 126 ? -3.218 9.121 0.745 1.00 56.72 126 LYS A N 1
ATOM 1033 C CA . LYS A 1 126 ? -2.281 10.249 0.612 1.00 56.72 126 LYS A CA 1
ATOM 1034 C C . LYS A 1 126 ? -2.987 11.599 0.686 1.00 56.72 126 LYS A C 1
ATOM 1036 O O . LYS A 1 126 ? -2.424 12.524 1.263 1.00 56.72 126 LYS A O 1
ATOM 1041 N N . GLU A 1 127 ? -4.184 11.715 0.115 1.00 57.25 127 GLU A N 1
ATOM 1042 C CA . GLU A 1 127 ? -4.981 12.943 0.204 1.00 57.25 127 GLU A CA 1
ATOM 1043 C C . GLU A 1 127 ? -5.423 13.196 1.648 1.00 57.25 127 GLU A C 1
ATOM 1045 O O . GLU A 1 127 ? -5.284 14.309 2.150 1.00 57.25 127 GLU A O 1
ATOM 1050 N N . HIS A 1 128 ? -5.828 12.144 2.362 1.00 58.94 128 HIS A N 1
ATOM 1051 C CA . HIS A 1 128 ? -6.185 12.235 3.778 1.00 58.94 128 HIS A CA 1
ATOM 1052 C C . HIS A 1 128 ? -4.972 12.530 4.682 1.00 58.94 128 HIS A C 1
ATOM 1054 O O . HIS A 1 128 ? -5.071 13.349 5.591 1.00 58.94 128 HIS A O 1
ATOM 1060 N N . LEU A 1 129 ? -3.793 11.971 4.389 1.00 54.19 129 LEU A N 1
ATOM 1061 C CA . LEU A 1 129 ? -2.538 12.207 5.122 1.00 54.19 129 LEU A CA 1
ATOM 1062 C C . LEU A 1 129 ? -1.871 13.565 4.810 1.00 54.19 129 LEU A C 1
ATOM 1064 O O . LEU A 1 129 ? -0.822 13.881 5.380 1.00 54.19 129 LEU A O 1
ATOM 1068 N N . LYS A 1 130 ? -2.446 14.393 3.920 1.00 58.53 130 LYS A N 1
ATOM 1069 C CA . LYS A 1 130 ? -2.086 15.823 3.838 1.00 58.53 130 LYS A CA 1
ATOM 1070 C C . LYS A 1 130 ? -2.540 16.581 5.083 1.00 58.53 130 LYS A C 1
ATOM 1072 O O . LYS A 1 130 ? -1.912 17.578 5.432 1.00 58.53 130 LYS A O 1
ATOM 1077 N N . ASN A 1 131 ? -3.595 16.112 5.752 1.00 65.44 131 ASN A N 1
ATOM 1078 C CA . ASN A 1 131 ? -3.976 16.632 7.054 1.00 65.44 131 ASN A CA 1
ATOM 1079 C C . ASN A 1 131 ? -2.892 16.238 8.070 1.00 65.44 131 ASN A C 1
ATOM 1081 O O . ASN A 1 131 ? -2.646 15.052 8.299 1.00 65.44 131 ASN A O 1
ATOM 1085 N N . ASN A 1 132 ? -2.233 17.241 8.656 1.00 67.00 132 ASN A N 1
ATOM 1086 C CA . ASN A 1 132 ? -1.133 17.026 9.593 1.00 67.00 132 ASN A CA 1
ATOM 1087 C C . ASN A 1 132 ? -1.572 16.181 10.802 1.00 67.00 132 ASN A C 1
ATOM 1089 O O . ASN A 1 132 ? -0.840 15.281 11.190 1.00 67.00 132 ASN A O 1
ATOM 1093 N N . HIS A 1 133 ? -2.796 16.371 11.304 1.00 67.75 133 HIS A N 1
ATOM 1094 C CA . HIS A 1 133 ? -3.344 15.602 12.425 1.00 67.75 133 HIS A CA 1
ATOM 1095 C C . HIS A 1 133 ? -3.533 14.121 12.076 1.00 67.75 133 HIS A C 1
ATOM 1097 O O . HIS A 1 133 ? -3.124 13.247 12.837 1.00 67.75 133 HIS A O 1
ATOM 1103 N N . LEU A 1 134 ? -4.087 13.821 10.894 1.00 66.00 134 LEU A N 1
ATOM 1104 C CA . LEU A 1 134 ? -4.242 12.435 10.433 1.00 66.00 134 LEU A CA 1
ATOM 1105 C C . LEU A 1 134 ? -2.892 11.765 10.169 1.00 66.00 134 LEU A C 1
ATOM 1107 O O . LEU A 1 134 ? -2.752 10.563 10.381 1.00 66.00 134 LEU A O 1
ATOM 1111 N N . ARG A 1 135 ? -1.887 12.534 9.739 1.00 66.56 135 ARG A N 1
ATOM 1112 C CA . ARG A 1 135 ? -0.521 12.034 9.575 1.00 66.56 135 ARG A CA 1
ATOM 1113 C C . ARG A 1 135 ? 0.131 11.688 10.912 1.00 66.56 135 ARG A C 1
ATOM 1115 O O . ARG A 1 135 ? 0.797 10.661 10.988 1.00 66.56 135 ARG A O 1
ATOM 1122 N N . ASP A 1 136 ? -0.072 12.500 11.943 1.00 68.81 136 ASP A N 1
ATOM 1123 C CA . ASP A 1 136 ? 0.480 12.246 13.277 1.00 68.81 136 ASP A CA 1
ATOM 1124 C C . ASP A 1 136 ? -0.137 10.981 13.896 1.00 68.81 136 ASP A C 1
ATOM 1126 O O . ASP A 1 136 ? 0.587 10.097 14.351 1.00 68.81 136 ASP A O 1
ATOM 1130 N N . ILE A 1 137 ? -1.464 10.834 13.797 1.00 69.50 137 ILE A N 1
ATOM 1131 C CA . ILE A 1 137 ? -2.191 9.629 14.233 1.00 69.50 137 ILE A CA 1
ATOM 1132 C C . ILE A 1 137 ? -1.733 8.393 13.446 1.00 69.50 137 ILE A C 1
ATOM 1134 O O . ILE A 1 137 ? -1.504 7.331 14.019 1.00 69.50 137 ILE A O 1
ATOM 1138 N N . TRP A 1 138 ? -1.560 8.527 12.129 1.00 68.25 138 TRP A N 1
ATOM 1139 C CA . TRP A 1 138 ? -1.058 7.449 11.279 1.00 68.25 138 TRP A CA 1
ATOM 1140 C C . TRP A 1 138 ? 0.360 7.014 11.653 1.00 68.25 138 TRP A C 1
ATOM 1142 O O . TRP A 1 138 ? 0.649 5.820 11.672 1.00 68.25 138 TRP A O 1
ATOM 1152 N N . ASN A 1 139 ? 1.255 7.957 11.941 1.00 68.62 139 ASN A N 1
ATOM 1153 C CA . ASN A 1 139 ? 2.619 7.628 12.342 1.00 68.62 139 ASN A CA 1
ATOM 1154 C C . ASN A 1 139 ? 2.629 6.869 13.672 1.00 68.62 139 ASN A C 1
ATOM 1156 O O . ASN A 1 139 ? 3.320 5.860 13.762 1.00 68.62 139 ASN A O 1
ATOM 1160 N N . LEU A 1 140 ? 1.804 7.291 14.639 1.00 69.94 140 LEU A N 1
ATOM 1161 C CA . LEU A 1 140 ? 1.620 6.571 15.900 1.00 69.94 140 LEU A CA 1
ATOM 1162 C C . LEU A 1 140 ? 1.124 5.147 15.653 1.00 69.94 140 LEU A C 1
ATOM 1164 O O . LEU A 1 140 ? 1.764 4.213 16.106 1.00 69.94 140 LEU A O 1
ATOM 1168 N N . LEU A 1 141 ? 0.076 4.955 14.846 1.00 65.81 141 LEU A N 1
ATOM 1169 C CA . LEU A 1 141 ? -0.458 3.626 14.499 1.00 65.81 141 LEU A CA 1
ATOM 1170 C C . LEU A 1 141 ? 0.578 2.649 13.921 1.00 65.81 141 LEU A C 1
ATOM 1172 O O . LEU A 1 141 ? 0.393 1.442 14.036 1.00 65.81 141 LEU A O 1
ATOM 1176 N N . ASN A 1 142 ? 1.631 3.154 13.277 1.00 60.44 142 ASN A N 1
ATOM 1177 C CA . ASN A 1 142 ? 2.659 2.333 12.635 1.00 60.44 142 ASN A CA 1
ATOM 1178 C C . ASN A 1 142 ? 3.952 2.204 13.461 1.00 60.44 142 ASN A C 1
ATOM 1180 O O . ASN A 1 142 ? 4.905 1.561 13.005 1.00 60.44 142 ASN A O 1
ATOM 1184 N N . ASP A 1 143 ? 4.010 2.813 14.646 1.00 61.34 143 ASP A N 1
ATOM 1185 C CA . ASP A 1 143 ? 5.160 2.728 15.541 1.00 61.34 143 ASP A CA 1
ATOM 1186 C C . ASP A 1 143 ? 5.032 1.493 16.457 1.00 61.34 143 ASP A C 1
ATOM 1188 O O . ASP A 1 143 ? 4.468 1.534 17.546 1.00 61.34 143 ASP A O 1
ATOM 1192 N N . ASP A 1 144 ? 5.534 0.345 15.994 1.00 52.97 144 ASP A N 1
ATOM 1193 C CA . ASP A 1 144 ? 5.482 -0.943 16.722 1.00 52.97 144 ASP A CA 1
ATOM 1194 C C . ASP A 1 144 ? 6.411 -1.005 17.956 1.00 52.97 144 ASP A C 1
ATOM 1196 O O . ASP A 1 144 ? 6.605 -2.073 18.537 1.00 52.97 144 ASP A O 1
ATOM 1200 N N . SER A 1 145 ? 7.063 0.100 18.322 1.00 56.84 145 SER A N 1
ATOM 1201 C CA . SER A 1 145 ? 8.077 0.130 19.381 1.00 56.84 145 SER A CA 1
ATOM 1202 C C . SER A 1 145 ? 7.497 0.075 20.801 1.00 56.84 145 SER A C 1
ATOM 1204 O O . SER A 1 145 ? 8.240 -0.216 21.736 1.00 56.84 145 SER A O 1
ATOM 1206 N N . ASP A 1 146 ? 6.188 0.291 20.971 1.00 49.44 146 ASP A N 1
ATOM 1207 C CA . ASP A 1 146 ? 5.556 0.414 22.286 1.00 49.44 146 ASP A CA 1
ATOM 1208 C C . ASP A 1 146 ? 4.286 -0.446 22.401 1.00 49.44 146 ASP A C 1
ATOM 1210 O O . ASP A 1 146 ? 3.294 -0.233 21.706 1.00 49.44 146 ASP A O 1
ATOM 1214 N N . CYS A 1 147 ? 4.251 -1.397 23.338 1.00 47.75 147 CYS A N 1
ATOM 1215 C CA . CYS A 1 147 ? 3.057 -2.212 23.618 1.00 47.75 147 CYS A CA 1
ATOM 1216 C C . CYS A 1 147 ? 1.875 -1.397 24.189 1.00 47.75 147 CYS A C 1
ATOM 1218 O O . CYS A 1 147 ? 0.757 -1.900 24.272 1.00 47.75 147 CYS A O 1
ATOM 1220 N N . ASN A 1 148 ? 2.109 -0.124 24.532 1.00 53.38 148 ASN A N 1
ATOM 1221 C CA . ASN A 1 148 ? 1.121 0.843 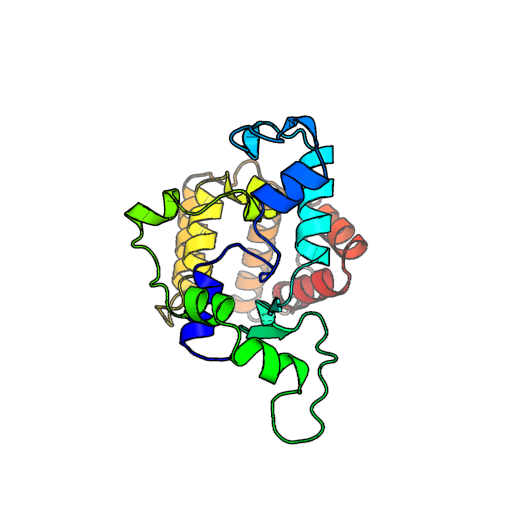25.018 1.00 53.38 148 ASN A CA 1
ATOM 1222 C C . ASN A 1 148 ? 0.585 1.789 23.922 1.00 53.38 148 ASN A C 1
ATOM 1224 O O . ASN A 1 148 ? -0.101 2.773 24.217 1.00 53.38 148 ASN A O 1
ATOM 1228 N N . ASN A 1 149 ? 0.909 1.522 22.652 1.00 57.31 149 ASN A N 1
ATOM 1229 C CA . ASN A 1 149 ? 0.619 2.421 21.537 1.00 57.31 149 ASN A CA 1
ATOM 1230 C C . ASN A 1 149 ? -0.890 2.677 21.339 1.00 57.31 149 ASN A C 1
ATOM 1232 O O . ASN A 1 149 ? -1.292 3.798 21.035 1.00 57.31 149 ASN A O 1
ATOM 1236 N N . GLY A 1 150 ? -1.742 1.687 21.645 1.00 60.34 150 GLY A N 1
ATOM 1237 C CA . GLY A 1 150 ? -3.203 1.829 21.591 1.00 60.34 150 GLY A CA 1
ATOM 1238 C C . GLY A 1 150 ? -3.719 3.041 22.375 1.00 60.34 150 GLY A C 1
ATOM 1239 O O . GLY A 1 150 ? -4.445 3.867 21.830 1.00 60.34 150 GLY A O 1
ATOM 1240 N N . SER A 1 151 ? -3.286 3.205 23.626 1.00 66.25 151 SER A N 1
ATOM 1241 C CA . SER A 1 151 ? -3.705 4.325 24.481 1.00 66.25 151 SER A CA 1
ATOM 1242 C C . SER A 1 151 ? -3.152 5.670 23.997 1.00 66.25 151 SER A C 1
ATOM 1244 O O . SER A 1 151 ? -3.860 6.674 24.032 1.00 66.25 151 SER A O 1
ATOM 1246 N N . LYS A 1 152 ? -1.909 5.704 23.492 1.00 69.31 152 LYS A N 1
ATOM 1247 C CA . LYS A 1 152 ? -1.282 6.927 22.951 1.00 69.31 152 LYS A CA 1
ATOM 1248 C C . LYS A 1 152 ? -2.012 7.455 21.714 1.00 69.31 152 LYS A C 1
ATOM 1250 O O . LYS A 1 152 ? -2.146 8.670 21.558 1.00 69.31 152 LYS A O 1
ATOM 1255 N N . ILE A 1 153 ? -2.518 6.556 20.869 1.00 73.38 153 ILE A N 1
ATOM 1256 C CA . ILE A 1 153 ? -3.331 6.907 19.698 1.00 73.38 153 ILE A CA 1
ATOM 1257 C C . ILE A 1 153 ? -4.619 7.605 20.137 1.00 73.38 153 ILE A C 1
ATOM 1259 O O . ILE A 1 153 ? -4.916 8.687 19.635 1.00 73.38 153 ILE A O 1
ATOM 1263 N N . TRP A 1 154 ? -5.348 7.035 21.102 1.00 74.12 154 TRP A N 1
ATOM 1264 C CA . TRP A 1 154 ? -6.592 7.629 21.603 1.00 74.12 154 TRP A CA 1
ATOM 1265 C C . TRP A 1 154 ? -6.363 8.970 22.306 1.00 74.12 154 TRP A C 1
ATOM 1267 O O . TRP A 1 154 ? -7.120 9.908 22.072 1.00 74.12 154 TRP A O 1
ATOM 1277 N N . ILE A 1 155 ? -5.291 9.098 23.094 1.00 76.38 155 ILE A N 1
ATOM 1278 C CA . ILE A 1 155 ? -4.918 10.368 23.740 1.00 76.38 155 ILE A CA 1
ATOM 1279 C C . ILE A 1 155 ? -4.590 11.436 22.690 1.00 76.38 155 ILE A C 1
ATOM 1281 O O . ILE A 1 155 ? -5.056 12.566 22.795 1.00 76.38 155 ILE A O 1
ATOM 1285 N N . THR A 1 156 ? -3.834 11.082 21.649 1.00 78.62 156 THR A N 1
ATOM 1286 C CA . THR A 1 156 ? -3.485 12.024 20.573 1.00 78.62 156 THR A CA 1
ATOM 1287 C C . THR A 1 156 ? -4.715 12.417 19.763 1.00 78.62 156 THR A C 1
ATOM 1289 O O . THR A 1 156 ? -4.884 13.586 19.425 1.00 78.62 156 THR A O 1
ATOM 1292 N N . LEU A 1 157 ? -5.597 11.460 19.471 1.00 79.44 157 LEU A N 1
ATOM 1293 C CA . LEU A 1 157 ? -6.864 11.725 18.797 1.00 79.44 157 LEU A CA 1
ATOM 1294 C C . LEU A 1 157 ? -7.722 12.707 19.609 1.00 79.44 157 LEU A C 1
ATOM 1296 O O . LEU A 1 157 ? -8.241 13.665 19.039 1.00 79.44 157 LEU A O 1
ATOM 1300 N N . ALA A 1 158 ? -7.815 12.504 20.927 1.00 78.00 158 ALA A N 1
ATOM 1301 C CA . ALA A 1 158 ? -8.537 13.388 21.837 1.00 78.00 158 ALA A CA 1
ATOM 1302 C C . ALA A 1 158 ? -7.907 14.789 21.909 1.00 78.00 158 ALA A C 1
ATOM 1304 O O . ALA A 1 158 ? -8.624 15.776 21.784 1.00 78.00 158 ALA A O 1
ATOM 1305 N N . ASP A 1 159 ? -6.579 14.897 22.019 1.00 81.06 159 ASP A N 1
ATOM 1306 C CA . ASP A 1 159 ? -5.860 16.182 21.985 1.00 81.06 159 ASP A CA 1
ATOM 1307 C C . ASP A 1 159 ? -6.147 16.961 20.692 1.00 81.06 159 ASP A C 1
ATOM 1309 O O . ASP A 1 159 ? -6.434 18.158 20.721 1.00 81.06 159 ASP A O 1
ATOM 1313 N N . LYS A 1 160 ? -6.147 16.277 19.539 1.00 82.06 160 LYS A N 1
ATOM 1314 C CA . LYS A 1 160 ? -6.477 16.915 18.255 1.00 82.06 160 LYS A CA 1
ATOM 1315 C C . LYS A 1 160 ? -7.944 17.323 18.164 1.00 82.06 160 LYS A C 1
ATOM 1317 O O . LYS A 1 160 ? -8.231 18.375 17.597 1.00 82.06 160 LYS A O 1
ATOM 1322 N N . ALA A 1 161 ? -8.853 16.533 18.730 1.00 79.81 161 ALA A N 1
ATOM 1323 C CA . ALA A 1 161 ? -10.262 16.901 18.819 1.00 79.81 161 ALA A CA 1
ATOM 1324 C C . ALA A 1 161 ? -10.466 18.149 19.690 1.00 79.81 161 ALA A C 1
ATOM 1326 O O . ALA A 1 161 ? -11.146 19.071 19.260 1.00 79.81 161 ALA A O 1
ATOM 1327 N N . LEU A 1 162 ? -9.798 18.236 20.847 1.00 79.88 162 LEU A N 1
ATOM 1328 C CA . LEU A 1 162 ? -9.827 19.420 21.717 1.00 79.88 162 LEU A CA 1
ATOM 1329 C C . LEU A 1 162 ? -9.250 20.675 21.040 1.00 79.88 162 LEU A C 1
ATOM 1331 O O . LEU A 1 162 ? -9.649 21.788 21.366 1.00 79.88 162 LEU A O 1
ATOM 1335 N N . GLN A 1 163 ? -8.337 20.506 20.081 1.00 82.19 163 GLN A N 1
ATOM 1336 C CA . GLN A 1 163 ? -7.794 21.586 19.242 1.00 82.19 163 GLN A CA 1
ATOM 1337 C C . GLN A 1 163 ? -8.713 21.971 18.064 1.00 82.19 163 GLN A C 1
ATOM 1339 O O . GLN A 1 163 ? -8.312 22.770 17.218 1.00 82.19 163 GLN A O 1
ATOM 1344 N N . GLY A 1 164 ? -9.914 21.393 17.969 1.00 81.19 164 GLY A N 1
ATOM 1345 C CA . GLY A 1 164 ? -10.898 21.700 16.929 1.00 81.19 164 GLY A CA 1
ATOM 1346 C C . GLY A 1 164 ? -10.597 21.081 15.560 1.00 81.19 164 GLY A C 1
ATOM 1347 O O . GLY A 1 164 ? -11.177 21.470 14.545 1.00 81.19 164 GLY A O 1
ATOM 1348 N N . ALA A 1 165 ? -9.689 20.096 15.481 1.00 80.31 165 ALA A N 1
ATOM 1349 C CA . ALA A 1 165 ? -9.275 19.498 14.204 1.00 80.31 165 ALA A CA 1
ATOM 1350 C C . ALA A 1 165 ? -10.425 18.808 13.441 1.00 80.31 165 ALA A C 1
ATOM 1352 O O . ALA A 1 165 ? -10.297 18.536 12.239 1.00 80.31 165 ALA A O 1
ATOM 1353 N N . PHE A 1 166 ? -11.534 18.515 14.128 1.00 81.75 166 PHE A N 1
ATOM 1354 C CA . PHE A 1 166 ? -12.670 17.766 13.598 1.00 81.75 166 PHE A CA 1
ATOM 1355 C C . PHE A 1 166 ? -14.009 18.515 13.667 1.00 81.75 166 PHE A C 1
ATOM 1357 O O . PHE A 1 166 ? -15.016 17.945 13.256 1.00 81.75 166 PHE A O 1
ATOM 1364 N N . ASP A 1 167 ? -14.028 19.787 14.077 1.00 80.06 167 ASP A N 1
ATOM 1365 C CA . ASP A 1 167 ? -15.268 20.568 14.260 1.00 80.06 167 ASP A CA 1
ATOM 1366 C C . ASP A 1 167 ? -16.101 20.662 12.973 1.00 80.06 167 ASP A C 1
ATOM 1368 O O . ASP A 1 167 ? -17.326 20.649 12.989 1.00 80.06 167 ASP A O 1
ATOM 1372 N N . TYR A 1 168 ? -15.426 20.671 11.823 1.00 81.75 168 TYR A N 1
ATOM 1373 C CA . TYR A 1 168 ? -16.050 20.723 10.498 1.00 81.75 168 TYR A CA 1
ATOM 1374 C C . TYR A 1 168 ? -16.163 19.340 9.831 1.00 81.75 168 TYR A C 1
ATOM 1376 O O . TYR A 1 168 ? -16.203 19.232 8.600 1.00 81.75 168 TYR A O 1
ATOM 1384 N N . LYS A 1 169 ? -16.126 18.255 10.615 1.00 83.25 169 LYS A N 1
ATOM 1385 C CA . LYS A 1 169 ? -16.197 16.862 10.143 1.00 83.25 169 LYS A CA 1
ATOM 1386 C C . LYS A 1 169 ? -17.381 16.143 10.805 1.00 83.25 169 LYS A C 1
ATOM 1388 O O . LYS A 1 169 ? -17.164 15.327 11.698 1.00 83.25 169 LYS A O 1
ATOM 1393 N N . PRO A 1 170 ? -18.622 16.366 10.333 1.00 79.75 170 PRO A N 1
ATOM 1394 C CA . PRO A 1 170 ? -19.835 15.903 11.020 1.00 79.75 170 PRO A CA 1
ATOM 1395 C C . PRO A 1 170 ? -19.911 14.378 11.191 1.00 79.75 170 PRO A C 1
ATOM 1397 O O . PRO A 1 170 ? -20.409 13.894 12.198 1.00 79.75 170 PRO A O 1
ATOM 1400 N N . ILE A 1 171 ? -19.331 13.602 10.269 1.00 82.88 171 ILE A N 1
ATOM 1401 C CA . ILE A 1 171 ? -19.238 12.135 10.397 1.00 82.88 171 ILE A CA 1
ATOM 1402 C C . ILE A 1 171 ? -18.349 11.728 11.584 1.00 82.88 171 ILE A C 1
ATOM 1404 O O . ILE A 1 171 ? -18.655 10.768 12.284 1.00 82.88 171 ILE A O 1
ATOM 1408 N N . PHE A 1 172 ? -17.238 12.439 11.808 1.00 81.94 172 PHE A N 1
ATOM 1409 C CA . PHE A 1 172 ? -16.337 12.155 12.926 1.00 81.94 172 PHE A CA 1
ATOM 1410 C C . PHE A 1 172 ? -16.974 12.561 14.258 1.00 81.94 172 PHE A C 1
ATOM 1412 O O . PHE A 1 172 ? -16.889 11.806 15.220 1.00 81.94 172 PHE A O 1
ATOM 1419 N N . VAL A 1 173 ? -17.662 13.706 14.287 1.00 82.62 173 VAL A N 1
ATOM 1420 C CA . VAL A 1 173 ? -18.442 14.147 15.453 1.00 82.62 173 VAL A CA 1
ATOM 1421 C C . VAL A 1 173 ? -19.507 13.106 15.806 1.00 82.62 173 VAL A C 1
ATOM 1423 O O . VAL A 1 173 ? -19.513 12.612 16.930 1.00 82.62 173 VAL A O 1
ATOM 1426 N N . GLY A 1 174 ? -20.307 12.674 14.826 1.00 84.06 174 GLY A N 1
ATOM 1427 C CA . GLY A 1 174 ? -21.316 11.633 15.033 1.00 84.06 174 GLY A CA 1
ATOM 1428 C C . GLY A 1 174 ? -20.723 10.307 15.522 1.00 84.06 174 GLY A C 1
ATOM 1429 O O . GLY A 1 174 ? -21.287 9.666 16.401 1.00 84.06 174 GLY A O 1
ATOM 1430 N N . LEU A 1 175 ? -19.541 9.907 15.036 1.00 84.81 175 LEU A N 1
ATOM 1431 C CA . LEU A 1 175 ? -18.840 8.731 15.565 1.00 84.81 175 LEU A CA 1
ATOM 1432 C C . LEU A 1 175 ? -18.475 8.895 17.052 1.00 84.81 175 LEU A C 1
ATOM 1434 O O . LEU A 1 175 ? -18.665 7.962 17.833 1.00 84.81 175 LEU A O 1
ATOM 1438 N N . CYS A 1 176 ? -17.945 10.056 17.448 1.00 81.44 176 CYS A N 1
ATOM 1439 C CA . CYS A 1 176 ? -17.584 10.333 18.839 1.00 81.44 176 CYS A CA 1
ATOM 1440 C C . CYS A 1 176 ? -18.803 10.310 19.770 1.00 81.44 176 CYS A C 1
ATOM 1442 O O . CYS A 1 176 ? -18.710 9.743 20.859 1.00 81.44 176 CYS A O 1
ATOM 1444 N N . GLU A 1 177 ? -19.936 10.866 19.337 1.00 84.69 177 GLU A N 1
ATOM 1445 C CA . GLU A 1 177 ? -21.202 10.828 20.081 1.00 84.69 177 GLU A CA 1
ATOM 1446 C C . GLU A 1 177 ? -21.644 9.383 20.341 1.00 84.69 177 GLU A C 1
ATOM 1448 O O . GLU A 1 177 ? -21.891 9.000 21.483 1.00 84.69 177 GLU A O 1
ATOM 1453 N N . VAL A 1 178 ? -21.619 8.540 19.306 1.00 84.38 178 VAL A N 1
ATOM 1454 C CA . VAL A 1 178 ? -21.978 7.117 19.414 1.00 84.38 178 VAL A CA 1
ATOM 1455 C C . VAL A 1 178 ? -21.055 6.361 20.363 1.00 84.38 178 VAL A C 1
ATOM 1457 O O . VAL A 1 178 ? -21.509 5.543 21.165 1.00 84.38 178 VAL A O 1
ATOM 1460 N N . MET A 1 179 ? -19.748 6.617 20.281 1.00 82.75 179 MET A N 1
ATOM 1461 C CA . MET A 1 179 ? -18.779 6.005 21.187 1.00 82.75 179 MET A CA 1
ATOM 1462 C C . MET A 1 179 ? -19.011 6.436 22.641 1.00 82.75 179 MET A C 1
ATOM 1464 O O . MET A 1 179 ? -18.889 5.602 23.541 1.00 82.75 179 MET A O 1
ATOM 1468 N N . ASN A 1 180 ? -19.359 7.705 22.871 1.00 82.75 180 ASN A N 1
ATOM 1469 C CA . ASN A 1 180 ? -19.670 8.219 24.201 1.00 82.75 180 ASN A CA 1
ATOM 1470 C C . ASN A 1 180 ? -20.945 7.576 24.768 1.00 82.75 180 ASN A C 1
ATOM 1472 O O . ASN A 1 180 ? -20.920 7.054 25.883 1.00 82.75 180 ASN A O 1
ATOM 1476 N N . ASP A 1 181 ? -22.016 7.500 23.976 1.00 82.94 181 ASP A N 1
ATOM 1477 C CA . ASP A 1 181 ? -23.267 6.840 24.363 1.00 82.94 181 ASP A CA 1
ATOM 1478 C C . ASP A 1 181 ? -23.043 5.365 24.727 1.00 82.94 181 ASP A C 1
ATOM 1480 O O . ASP A 1 181 ? -23.523 4.883 25.758 1.00 82.94 181 ASP A O 1
ATOM 1484 N N . ALA A 1 182 ? -22.256 4.645 23.922 1.00 80.81 182 ALA A N 1
ATOM 1485 C CA . ALA A 1 182 ? -21.904 3.255 24.197 1.00 80.81 182 ALA A CA 1
ATOM 1486 C C . ALA A 1 182 ? -21.100 3.105 25.503 1.00 80.81 182 ALA A C 1
ATOM 1488 O O . ALA A 1 182 ? -21.318 2.154 26.264 1.00 80.81 182 ALA A O 1
ATOM 1489 N N . ALA A 1 183 ? -20.180 4.032 25.786 1.00 81.19 183 ALA A N 1
ATOM 1490 C CA . ALA A 1 183 ? -19.403 4.041 27.023 1.00 81.19 183 ALA A CA 1
ATOM 1491 C C . ALA A 1 183 ? -20.286 4.329 28.247 1.00 81.19 183 ALA A C 1
ATOM 1493 O O . ALA A 1 183 ? -20.198 3.616 29.250 1.00 81.19 183 ALA A O 1
ATOM 1494 N N . GLU A 1 184 ? -21.187 5.308 28.158 1.00 83.44 184 GLU A N 1
ATOM 1495 C CA . GLU A 1 184 ? -22.141 5.621 29.221 1.00 83.44 184 GLU A CA 1
ATOM 1496 C C . GLU A 1 184 ? -23.081 4.456 29.527 1.00 83.44 184 GLU A C 1
ATOM 1498 O O . GLU A 1 184 ? -23.343 4.153 30.694 1.00 83.44 184 GLU A O 1
ATOM 1503 N N . GLN A 1 185 ? -23.599 3.789 28.495 1.00 82.06 185 GLN A N 1
ATOM 1504 C CA . GLN A 1 185 ? -24.465 2.627 28.674 1.00 82.06 185 GLN A CA 1
ATOM 1505 C C . GLN A 1 185 ? -23.723 1.481 29.363 1.00 82.06 185 GLN A C 1
ATOM 1507 O O . GLN A 1 185 ? -24.272 0.871 30.282 1.00 82.06 185 GLN A O 1
ATOM 1512 N N . LYS A 1 186 ? -22.449 1.261 29.011 1.00 82.25 186 LYS A N 1
ATOM 1513 C CA . LYS A 1 186 ? -21.587 0.288 29.690 1.00 82.25 186 LYS A CA 1
ATOM 1514 C C . LYS A 1 186 ? -21.385 0.629 31.169 1.00 82.25 186 LYS A C 1
ATOM 1516 O O . LYS A 1 186 ? -21.523 -0.258 32.003 1.00 82.25 186 LYS A O 1
ATOM 1521 N N . ILE A 1 187 ? -21.115 1.894 31.509 1.00 84.50 187 ILE A N 1
ATOM 1522 C CA . ILE A 1 187 ? -21.000 2.351 32.911 1.00 84.50 187 ILE A CA 1
ATOM 1523 C C . ILE A 1 187 ? -22.305 2.095 33.675 1.00 84.50 187 ILE A C 1
ATOM 1525 O O . ILE A 1 187 ? -22.290 1.671 34.828 1.00 84.50 187 ILE A O 1
ATOM 1529 N N . LYS A 1 188 ? -23.446 2.315 33.017 1.00 85.75 188 LYS A N 1
ATOM 1530 C CA . LYS A 1 188 ? -24.786 2.100 33.578 1.00 85.75 188 LYS A CA 1
ATOM 1531 C C . LYS A 1 188 ? -25.207 0.617 33.587 1.00 85.75 188 LYS A C 1
ATOM 1533 O O . LYS A 1 188 ? -26.348 0.341 33.952 1.00 85.75 188 LYS A O 1
ATOM 1538 N N . ASN A 1 189 ? -24.335 -0.320 33.187 1.00 81.56 189 ASN A N 1
ATOM 1539 C CA . ASN A 1 189 ? -24.632 -1.749 32.998 1.00 81.56 189 ASN A CA 1
ATOM 1540 C C . ASN A 1 189 ? -25.884 -2.008 32.135 1.00 81.56 189 ASN A C 1
ATOM 1542 O O . ASN A 1 189 ? -26.632 -2.959 32.364 1.00 81.56 189 ASN A O 1
ATOM 1546 N N . LYS A 1 190 ? -26.135 -1.144 31.147 1.00 78.62 190 LYS A N 1
ATOM 1547 C CA . LYS A 1 190 ? -27.233 -1.284 30.187 1.00 78.62 190 LYS A CA 1
ATOM 1548 C C . LYS A 1 190 ? -26.720 -1.914 28.896 1.00 78.62 190 LYS A C 1
ATOM 1550 O O . LYS A 1 190 ? -25.578 -1.698 28.496 1.00 78.62 190 LYS A O 1
ATOM 1555 N N . GLY A 1 191 ? -27.585 -2.687 28.241 1.00 71.19 191 GLY A N 1
ATOM 1556 C CA . GLY A 1 191 ? -27.324 -3.166 26.886 1.00 71.19 191 GLY A CA 1
ATOM 1557 C C . GLY A 1 191 ? -27.245 -2.004 25.896 1.00 71.19 191 GLY A C 1
ATOM 1558 O O . GLY A 1 191 ? -27.827 -0.947 26.133 1.00 71.19 191 GLY A O 1
ATOM 1559 N N . LYS A 1 192 ? -26.569 -2.227 24.768 1.00 68.94 192 LYS A N 1
ATOM 1560 C CA . LYS A 1 192 ? -26.308 -1.217 23.728 1.00 68.94 192 LYS A CA 1
ATOM 1561 C C . LYS A 1 192 ? -27.495 -0.899 22.806 1.00 68.94 192 LYS A C 1
ATOM 1563 O O . LYS A 1 192 ? -27.350 -0.338 21.723 1.00 68.94 192 LYS A O 1
ATOM 1568 N N . GLN A 1 193 ? -28.690 -1.310 23.215 1.00 68.12 193 GLN A N 1
ATOM 1569 C CA . GLN A 1 193 ? -29.900 -1.179 22.413 1.00 68.12 193 GLN A CA 1
ATOM 1570 C C . GLN A 1 193 ? -30.345 0.289 22.368 1.00 68.12 193 GL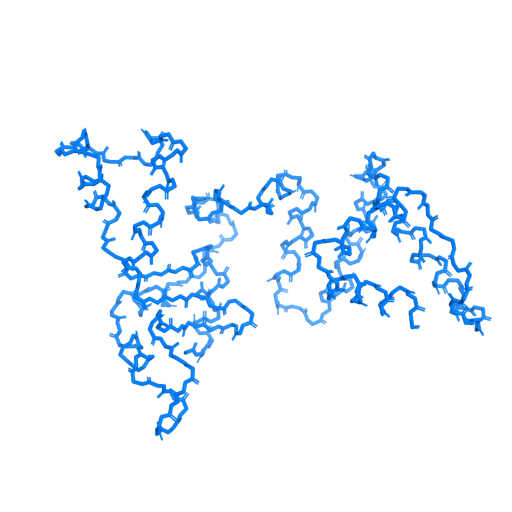N A C 1
ATOM 1572 O O . GLN A 1 193 ? -30.276 0.999 23.371 1.00 68.12 193 GLN A O 1
ATOM 1577 N N . ASN A 1 194 ? -30.859 0.724 21.215 1.00 72.00 194 ASN A N 1
ATOM 1578 C CA . ASN A 1 194 ? -31.409 2.067 20.989 1.00 72.00 194 ASN A CA 1
ATOM 1579 C C . ASN A 1 194 ? -30.402 3.233 21.082 1.00 72.00 194 ASN A C 1
ATOM 1581 O O . ASN A 1 194 ? -30.816 4.361 21.357 1.00 72.00 194 ASN A O 1
ATOM 1585 N N . ILE A 1 195 ? -29.103 3.002 20.839 1.00 80.25 195 ILE A N 1
ATOM 1586 C CA . ILE A 1 195 ? -28.167 4.111 20.580 1.00 80.25 195 ILE A CA 1
ATOM 1587 C C . ILE A 1 195 ? -28.631 4.836 19.311 1.00 80.25 195 ILE A C 1
ATOM 1589 O O . ILE A 1 195 ? -28.913 4.200 18.294 1.00 80.25 195 ILE A O 1
ATOM 1593 N N . LYS A 1 196 ? -28.753 6.163 19.383 1.00 80.69 196 LYS A N 1
ATOM 1594 C CA . LYS A 1 196 ? -29.155 6.980 18.238 1.00 80.69 196 LYS A CA 1
ATOM 1595 C C . LYS A 1 196 ? -27.923 7.373 17.437 1.00 80.69 196 LYS A C 1
ATOM 1597 O O . LYS A 1 196 ? -26.893 7.725 17.997 1.00 80.69 196 LYS A O 1
ATOM 1602 N N . TYR A 1 197 ? -28.057 7.337 16.121 1.00 84.88 197 TYR A N 1
ATOM 1603 C CA . TYR A 1 197 ? -27.039 7.818 15.197 1.00 84.88 197 TYR A CA 1
ATOM 1604 C C . TYR A 1 197 ? -27.459 9.175 14.652 1.00 84.88 197 TYR A C 1
ATOM 1606 O O . TYR A 1 197 ? -28.640 9.379 14.358 1.00 84.88 197 TYR A O 1
ATOM 1614 N N . SER A 1 198 ? -26.503 10.093 14.499 1.00 86.31 198 SER A N 1
ATOM 1615 C CA . SER A 1 198 ? -26.749 11.319 13.742 1.00 86.31 198 SER A CA 1
ATOM 1616 C C . SER A 1 198 ? -27.096 10.980 12.290 1.00 86.31 198 SER A C 1
ATOM 1618 O O . SER A 1 198 ? -26.773 9.895 11.787 1.00 86.31 198 SER A O 1
ATOM 1620 N N . GLU A 1 199 ? -27.769 11.896 11.598 1.00 86.38 199 GLU A N 1
ATOM 1621 C CA . GLU A 1 199 ? -28.143 11.694 10.197 1.00 86.38 199 GLU A CA 1
ATOM 1622 C C . GLU A 1 199 ? -26.894 11.505 9.325 1.00 86.38 199 GLU A C 1
ATOM 1624 O O . GLU A 1 199 ? -26.819 10.588 8.507 1.00 86.38 199 GLU A O 1
ATOM 1629 N N . GLU A 1 200 ? -25.858 12.308 9.560 1.00 85.31 200 GLU A N 1
ATOM 1630 C CA . GLU A 1 200 ? -24.601 12.256 8.822 1.00 85.31 200 GLU A CA 1
ATOM 1631 C C . GLU A 1 200 ? -23.855 10.944 9.059 1.00 85.31 200 GLU A C 1
ATOM 1633 O O . GLU A 1 200 ? -23.306 10.365 8.116 1.00 85.31 200 GLU A O 1
ATOM 1638 N N . PHE A 1 201 ? -23.856 10.443 10.298 1.00 84.81 201 PHE A N 1
ATOM 1639 C CA . PHE A 1 201 ? -23.240 9.159 10.615 1.00 84.81 201 PHE A CA 1
ATOM 1640 C C . PHE A 1 201 ? -24.043 7.989 10.034 1.00 84.81 201 PHE A C 1
ATOM 1642 O O . PHE A 1 201 ? -23.465 7.054 9.481 1.00 84.81 201 PHE A O 1
ATOM 1649 N N . THR A 1 202 ? -25.374 8.074 10.052 1.00 85.44 202 THR A N 1
ATOM 1650 C CA . THR A 1 202 ? -26.258 7.088 9.413 1.00 85.44 202 THR A CA 1
ATOM 1651 C C . THR A 1 202 ? -26.009 7.020 7.908 1.00 85.44 202 THR A C 1
ATOM 1653 O O . THR A 1 202 ? -25.791 5.938 7.360 1.00 85.44 202 THR A O 1
ATOM 1656 N N . ASN A 1 203 ? -25.953 8.176 7.243 1.00 85.56 203 ASN A N 1
ATOM 1657 C CA . ASN A 1 203 ? 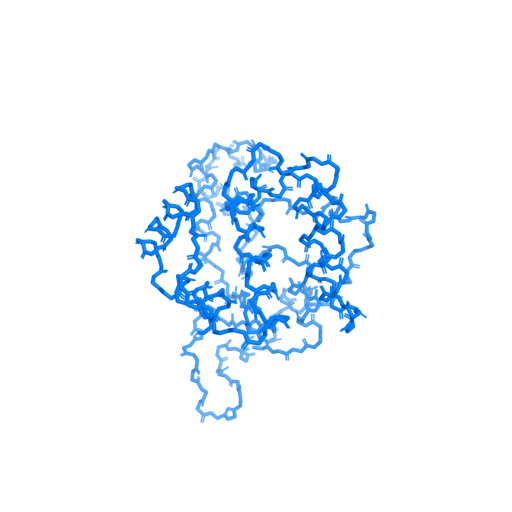-25.651 8.277 5.817 1.00 85.56 203 ASN A CA 1
ATOM 1658 C C . ASN A 1 203 ? -24.272 7.687 5.493 1.00 85.56 203 ASN A C 1
ATOM 1660 O O . ASN A 1 203 ? -24.121 6.959 4.510 1.00 85.56 203 ASN A O 1
ATOM 1664 N N . PHE A 1 204 ? -23.275 7.927 6.349 1.00 86.50 204 PHE A N 1
ATOM 1665 C CA . PHE A 1 204 ? -21.967 7.289 6.228 1.00 86.50 204 PHE A CA 1
ATOM 1666 C C . PHE A 1 204 ? -22.047 5.757 6.317 1.00 86.50 204 PHE A C 1
ATOM 1668 O O . PHE A 1 204 ? -21.458 5.082 5.473 1.00 86.50 204 PHE A O 1
ATOM 1675 N N . LEU A 1 205 ? -22.781 5.194 7.283 1.00 84.50 205 LEU A N 1
ATOM 1676 C CA . LEU A 1 205 ? -22.923 3.739 7.431 1.00 84.50 205 LEU A CA 1
ATOM 1677 C C . LEU A 1 205 ? -23.631 3.096 6.228 1.00 84.50 205 LEU A C 1
ATOM 1679 O O . LEU A 1 205 ? -23.222 2.020 5.788 1.00 84.50 205 LEU A O 1
ATOM 1683 N N . VAL A 1 206 ? -24.641 3.761 5.657 1.00 85.94 206 VAL A N 1
ATOM 1684 C CA . VAL A 1 206 ? -25.318 3.310 4.426 1.00 85.94 206 VAL A CA 1
ATOM 1685 C C . VAL A 1 206 ? -24.332 3.255 3.258 1.00 85.94 206 VAL A C 1
ATOM 1687 O O . VAL A 1 206 ? -24.235 2.238 2.569 1.00 85.94 206 VAL A O 1
ATOM 1690 N N . ILE A 1 207 ? -23.550 4.322 3.069 1.00 81.31 207 ILE A N 1
ATOM 1691 C CA . ILE A 1 207 ? -22.519 4.388 2.028 1.00 81.31 207 ILE A CA 1
ATOM 1692 C C . ILE A 1 207 ? -21.453 3.304 2.255 1.00 81.31 207 ILE A C 1
ATOM 1694 O O . ILE A 1 207 ? -21.084 2.593 1.320 1.00 81.31 207 ILE A O 1
ATOM 1698 N N . LEU A 1 208 ? -20.986 3.131 3.496 1.00 80.69 208 LEU A N 1
ATOM 1699 C CA . LEU A 1 208 ? -20.002 2.114 3.867 1.00 80.69 208 LEU A CA 1
ATOM 1700 C C . LEU A 1 208 ? -20.509 0.701 3.558 1.00 80.69 208 LEU A C 1
ATOM 1702 O O . LEU A 1 208 ? -19.765 -0.093 2.986 1.00 80.69 208 LEU A O 1
ATOM 1706 N N . GLY A 1 209 ? -21.773 0.408 3.875 1.00 77.94 209 GLY A N 1
ATOM 1707 C CA . GLY A 1 209 ? -22.421 -0.862 3.548 1.00 77.94 209 GLY A CA 1
ATOM 1708 C C . GLY A 1 209 ? -22.498 -1.127 2.047 1.00 77.94 209 GLY A C 1
ATOM 1709 O O . GLY A 1 209 ? -22.264 -2.255 1.617 1.00 77.94 209 GLY A O 1
ATOM 1710 N N . GLY A 1 210 ? -22.744 -0.084 1.249 1.00 70.94 210 GLY A N 1
ATOM 1711 C CA . GLY A 1 210 ? -22.718 -0.164 -0.213 1.00 70.94 210 GLY A CA 1
ATOM 1712 C C . GLY A 1 210 ? -21.333 -0.485 -0.786 1.00 70.94 210 GLY A C 1
ATOM 1713 O O . GLY A 1 210 ? -21.236 -1.163 -1.807 1.00 70.94 210 GLY A O 1
ATOM 1714 N N . PHE A 1 211 ? -20.255 -0.045 -0.127 1.00 69.44 211 PHE A N 1
ATOM 1715 C CA . PHE A 1 211 ? -18.880 -0.340 -0.548 1.00 69.44 211 PHE A CA 1
ATOM 1716 C C . PHE A 1 211 ? -18.337 -1.667 -0.008 1.00 69.44 211 PHE A C 1
ATOM 1718 O O . PHE A 1 211 ? -17.583 -2.352 -0.699 1.00 69.44 211 PHE A O 1
ATOM 1725 N N . SER A 1 212 ? -18.647 -2.006 1.242 1.00 76.56 212 SER A N 1
ATOM 1726 C CA . SER A 1 212 ? -18.129 -3.192 1.918 1.00 76.56 212 SER A CA 1
ATOM 1727 C C . SER A 1 212 ? -19.000 -3.559 3.115 1.00 76.56 212 SER A C 1
ATOM 1729 O O . SER A 1 212 ? -18.865 -3.002 4.207 1.00 76.56 212 SER A O 1
ATOM 1731 N N . THR A 1 213 ? -19.837 -4.577 2.934 1.00 75.94 213 THR A N 1
ATOM 1732 C CA . THR A 1 213 ? -20.640 -5.174 4.011 1.00 75.94 213 THR A CA 1
ATOM 1733 C C . THR A 1 213 ? -19.766 -5.650 5.169 1.00 75.94 213 THR A C 1
ATOM 1735 O O . THR A 1 213 ? -20.063 -5.368 6.321 1.00 75.94 213 THR A O 1
ATOM 1738 N N . ARG A 1 214 ? -18.602 -6.244 4.873 1.00 70.31 214 ARG A N 1
ATOM 1739 C CA . ARG A 1 214 ? -17.630 -6.661 5.894 1.00 70.31 214 ARG A CA 1
ATOM 1740 C C . ARG A 1 214 ? -17.097 -5.493 6.730 1.00 70.31 214 ARG A C 1
ATOM 1742 O O . ARG A 1 214 ? -16.852 -5.662 7.921 1.00 70.31 214 ARG A O 1
ATOM 1749 N N . ALA A 1 215 ? -16.853 -4.333 6.119 1.00 72.25 215 ALA A N 1
ATOM 1750 C CA . ALA A 1 215 ? -16.395 -3.158 6.860 1.00 72.25 215 ALA A CA 1
ATOM 1751 C C . ALA A 1 215 ? -17.511 -2.597 7.749 1.00 72.25 215 ALA A C 1
ATOM 1753 O O . ALA A 1 215 ? -17.246 -2.231 8.891 1.00 72.25 215 ALA A O 1
ATOM 1754 N N . LEU A 1 216 ? -18.748 -2.587 7.246 1.00 80.75 216 LEU A N 1
ATOM 1755 C CA . LEU A 1 216 ? -19.921 -2.221 8.033 1.00 80.75 216 LEU A CA 1
ATOM 1756 C C . LEU A 1 216 ? -20.106 -3.160 9.234 1.00 80.75 216 LEU A C 1
ATOM 1758 O O . LEU A 1 216 ? -20.270 -2.675 10.349 1.00 80.75 216 LEU A O 1
ATOM 1762 N N . ASP A 1 217 ? -20.003 -4.475 9.039 1.00 78.56 217 ASP A N 1
ATOM 1763 C CA . ASP A 1 217 ? -20.142 -5.459 10.121 1.00 78.56 217 ASP A CA 1
ATOM 1764 C C . ASP A 1 217 ? -19.067 -5.284 11.199 1.00 78.56 217 ASP A C 1
ATOM 1766 O O . ASP A 1 217 ? -19.367 -5.350 12.388 1.00 78.56 217 ASP A O 1
ATOM 1770 N N . LEU A 1 218 ? -17.821 -4.988 10.807 1.00 77.81 218 LEU A N 1
ATOM 1771 C CA . LEU A 1 218 ? -16.760 -4.651 11.760 1.00 77.81 218 LEU A CA 1
ATOM 1772 C C . LEU A 1 218 ? -17.096 -3.387 12.561 1.00 77.81 218 LEU A C 1
ATOM 1774 O O . LEU A 1 218 ? -16.884 -3.360 13.772 1.00 77.81 218 LEU A O 1
ATOM 1778 N N . PHE A 1 219 ? -17.620 -2.345 11.912 1.00 76.50 219 PHE A N 1
ATOM 1779 C CA . PHE A 1 219 ? -18.057 -1.129 12.603 1.00 76.50 219 PHE A CA 1
ATOM 1780 C C . PHE A 1 219 ? -19.180 -1.425 13.600 1.00 76.50 219 PHE A C 1
ATOM 1782 O O . PHE A 1 219 ? -19.096 -1.010 14.755 1.00 76.50 219 PHE A O 1
ATOM 1789 N N . ARG A 1 220 ? -20.180 -2.204 13.183 1.00 75.62 220 ARG A N 1
ATOM 1790 C CA . ARG A 1 220 ? -21.297 -2.626 14.031 1.00 75.62 220 ARG A CA 1
ATOM 1791 C C . ARG A 1 220 ? -20.831 -3.444 15.226 1.00 75.62 220 ARG A C 1
ATOM 1793 O O . ARG A 1 220 ? -21.119 -3.066 16.346 1.00 75.62 220 ARG A O 1
ATOM 1800 N N . GLN A 1 221 ? -20.012 -4.473 15.042 1.00 73.94 221 GLN A N 1
ATOM 1801 C CA . GLN A 1 221 ? -19.509 -5.285 16.162 1.00 73.94 221 GLN A CA 1
ATOM 1802 C C . GLN A 1 221 ? -18.763 -4.455 17.218 1.00 73.94 221 GLN A C 1
ATOM 1804 O O . GLN A 1 221 ? -18.864 -4.718 18.414 1.00 73.94 221 GLN A O 1
ATOM 1809 N N . ASN A 1 222 ? -18.028 -3.421 16.797 1.00 70.19 222 ASN A N 1
ATOM 1810 C CA . ASN A 1 222 ? -17.291 -2.568 17.728 1.00 70.19 222 ASN A CA 1
ATOM 1811 C C . ASN A 1 222 ? -18.172 -1.488 18.388 1.00 70.19 222 ASN A C 1
ATOM 1813 O O . ASN A 1 222 ? -17.910 -1.108 19.532 1.00 70.19 222 ASN A O 1
ATOM 1817 N N . LEU A 1 223 ? -19.227 -1.017 17.713 1.00 67.12 223 LEU A N 1
ATOM 1818 C CA . LEU A 1 223 ? -20.125 0.031 18.213 1.00 67.12 223 LEU A CA 1
ATOM 1819 C C . LEU A 1 223 ? -21.401 -0.540 18.851 1.00 67.12 223 LEU A C 1
ATOM 1821 O O . LEU A 1 223 ? -21.653 -0.277 20.026 1.00 67.12 223 LEU A O 1
ATOM 1825 N N . GLU A 1 224 ? -22.146 -1.369 18.124 1.00 55.03 224 GLU A N 1
ATOM 1826 C CA . GLU A 1 224 ? -23.411 -2.014 18.515 1.00 55.03 224 GLU A CA 1
ATOM 1827 C C . GLU A 1 224 ? -23.224 -3.122 19.564 1.00 55.03 224 GLU A C 1
ATOM 1829 O O . GLU A 1 224 ? -24.086 -3.256 20.426 1.00 55.03 224 GLU A O 1
ATOM 1834 N N . GLY A 1 225 ? -22.066 -3.801 19.602 1.00 46.59 225 GLY A N 1
ATOM 1835 C CA . GLY A 1 225 ? -21.819 -4.932 20.512 1.00 46.59 225 GLY A CA 1
ATOM 1836 C C . GLY A 1 225 ? -22.572 -6.193 20.114 1.00 46.59 225 GLY A C 1
ATOM 1837 O O . GLY A 1 225 ? -23.817 -6.189 20.185 1.00 46.59 225 GLY A O 1
#

pLDDT: mean 79.6, std 12.01, range [46.59, 96.31]

Organism: Rhizophagus irregularis (strain DAOM 181602 / DAOM 197198 / MUCL 43194) (NCBI:txid747089)